Protein AF-A0AA36N8S4-F1 (afdb_monomer_li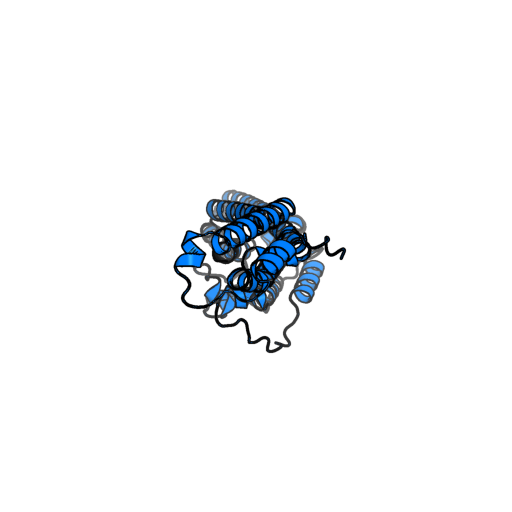te)

pLDDT: mean 87.26, std 10.94, range [42.28, 98.0]

Foldseek 3Di:
DVLLLVLLQLCQLLLDQLFAFPPQDDARDGLLCLLVCDDPNNCRSLVCLALSNVLSNLLSPDLLSVCSNDVPCNPPPPPDVDDHSVVSLVVLLVCLQQANDPRNRGPPLCRDPVNSQLSVLSSQLSVLSSQLSVLVSVCVVVVVCCVVPNLVSLLVCLVVLLVSLVSNLVSLVSNLVSSVSSVVSSVVVLVVCVVVVVPDDPSRVSSNVSCVSNPPVVSVVSSVVVNVVSVVSNVSNDPVVVVVVLVVVLVVLVVVLVCCVDPVVCVPDPDDDPPCPSVVSVVVSVCPPDPPPD

Organism: NCBI:txid2562239

Secondary structure (DSSP, 8-state):
-HHHHHHHHHHHHHHHHSS--TT--SSPPPHHHHHHT-SHHHHHHT-TTSHHHHHHHHHHTSHHHHHHH-TT-TT------PPPHHHHHHHHHHHHSS---GGG---HHHHSGGGHHHHHHHHHHHHHHHHHHHHHHHTHHHHHHHHHHHHHHHHHTHHHHHHHHHHHHHHHHHHHHHHHHHHHHHHHHHHHHHHTGGG--HHHHHHHHHGGG--HHHHHHHHHHHHHHHHHHHHHTSHHHHHHHHHHHHHHHHHHHHHHT-HHHHHH-SSPPPTTHHHHHHHHHH--------

Structure (mmCIF, N/CA/C/O backbone):
data_AF-A0AA36N8S4-F1
#
_entry.id   AF-A0AA36N8S4-F1
#
loop_
_atom_site.group_PDB
_atom_site.id
_atom_site.type_symbol
_atom_site.label_atom_id
_atom_site.label_alt_id
_atom_site.label_comp_id
_atom_site.label_asym_id
_atom_site.label_entity_id
_atom_site.label_seq_id
_atom_site.pdbx_PDB_ins_code
_atom_site.Cartn_x
_atom_site.Cartn_y
_atom_site.Cartn_z
_atom_site.occupancy
_atom_site.B_iso_or_equiv
_atom_site.auth_seq_id
_atom_site.auth_comp_id
_atom_site.auth_asym_id
_atom_site.auth_atom_id
_atom_site.pdbx_PDB_model_num
ATOM 1 N N . MET A 1 1 ? 6.588 -6.512 -6.992 1.00 75.94 1 MET A N 1
ATOM 2 C CA . MET A 1 1 ? 5.180 -6.888 -6.729 1.00 75.94 1 MET A CA 1
ATOM 3 C C . MET A 1 1 ? 5.016 -7.661 -5.423 1.00 75.94 1 MET A C 1
ATOM 5 O O . MET A 1 1 ? 4.108 -7.307 -4.685 1.00 75.94 1 MET A O 1
ATOM 9 N N . SER A 1 2 ? 5.890 -8.624 -5.087 1.00 89.75 2 SER A N 1
ATOM 10 C CA . SER A 1 2 ? 5.847 -9.340 -3.793 1.00 89.75 2 SER A CA 1
ATOM 11 C C . SER A 1 2 ? 5.857 -8.407 -2.577 1.00 89.75 2 SER A C 1
ATOM 13 O O . SER A 1 2 ? 4.945 -8.483 -1.770 1.00 89.75 2 SER A O 1
ATOM 15 N N . LEU A 1 3 ? 6.778 -7.435 -2.516 1.00 92.56 3 LEU A N 1
ATOM 16 C CA . LEU A 1 3 ? 6.845 -6.463 -1.410 1.00 92.56 3 LEU A CA 1
ATOM 17 C C . LEU A 1 3 ? 5.539 -5.682 -1.192 1.00 92.56 3 LEU A C 1
ATOM 19 O O . LEU A 1 3 ? 5.151 -5.430 -0.056 1.00 92.56 3 LEU A O 1
ATOM 23 N N . GLY A 1 4 ? 4.846 -5.322 -2.276 1.00 93.31 4 GLY A N 1
ATOM 24 C CA . GLY A 1 4 ? 3.556 -4.641 -2.193 1.00 93.31 4 GLY A CA 1
ATOM 25 C C . GLY A 1 4 ? 2.473 -5.536 -1.592 1.00 93.31 4 GLY A C 1
ATOM 26 O O . GLY A 1 4 ? 1.720 -5.085 -0.737 1.00 93.31 4 GLY A O 1
ATOM 27 N N . ARG A 1 5 ? 2.433 -6.814 -1.988 1.00 94.00 5 ARG A N 1
ATOM 28 C CA . ARG A 1 5 ? 1.532 -7.812 -1.395 1.00 94.00 5 ARG A CA 1
ATOM 29 C C . ARG A 1 5 ? 1.845 -8.029 0.084 1.00 94.00 5 ARG A C 1
ATOM 31 O O . ARG A 1 5 ? 0.924 -7.981 0.891 1.00 94.00 5 ARG A O 1
ATOM 38 N N . ASP A 1 6 ? 3.119 -8.200 0.428 1.00 95.38 6 ASP A N 1
ATOM 39 C CA . ASP A 1 6 ? 3.557 -8.386 1.811 1.00 95.38 6 ASP A CA 1
ATOM 40 C C . ASP A 1 6 ? 3.138 -7.188 2.673 1.00 95.38 6 ASP A C 1
ATOM 42 O O . ASP A 1 6 ? 2.626 -7.369 3.775 1.00 95.38 6 ASP A O 1
ATOM 46 N N . LEU A 1 7 ? 3.290 -5.958 2.162 1.00 96.00 7 LEU A N 1
ATOM 47 C CA . LEU A 1 7 ? 2.851 -4.749 2.861 1.00 96.00 7 LEU A CA 1
ATOM 48 C C . LEU A 1 7 ? 1.341 -4.760 3.127 1.00 96.00 7 LEU A C 1
ATOM 50 O O . LEU A 1 7 ? 0.921 -4.475 4.247 1.00 96.00 7 LEU A O 1
ATOM 54 N N . VAL A 1 8 ? 0.525 -5.103 2.125 1.00 95.56 8 VAL A N 1
ATOM 55 C CA . VAL A 1 8 ? -0.935 -5.208 2.286 1.00 95.56 8 VAL A CA 1
ATOM 56 C C . VAL A 1 8 ? -1.281 -6.273 3.324 1.00 95.56 8 VAL A C 1
ATOM 58 O O . VAL A 1 8 ? -2.076 -6.014 4.224 1.00 95.56 8 VAL A O 1
ATOM 61 N N . GLU A 1 9 ? -0.646 -7.440 3.249 1.00 95.06 9 GLU A N 1
ATOM 62 C CA . GLU A 1 9 ? -0.866 -8.547 4.179 1.00 95.06 9 GLU A CA 1
ATOM 63 C C . GLU A 1 9 ? -0.539 -8.161 5.627 1.00 95.06 9 GLU A C 1
ATOM 65 O O . GLU A 1 9 ? -1.325 -8.456 6.520 1.00 95.06 9 GLU A O 1
ATOM 70 N N . HIS A 1 10 ? 0.537 -7.404 5.862 1.00 95.88 10 HIS A N 1
ATOM 71 C CA . HIS A 1 10 ? 0.894 -6.916 7.201 1.00 95.88 10 HIS A CA 1
ATOM 72 C C . HIS A 1 10 ? 0.081 -5.684 7.638 1.00 95.88 10 HIS A C 1
ATOM 74 O O . HIS A 1 10 ? 0.004 -5.384 8.830 1.00 95.88 10 HIS A O 1
ATOM 80 N N . THR A 1 11 ? -0.573 -4.990 6.703 1.00 96.31 11 THR A N 1
ATOM 81 C CA . THR A 1 11 ? -1.526 -3.911 7.012 1.00 96.31 11 THR A CA 1
ATOM 82 C C . THR A 1 11 ? -2.888 -4.469 7.441 1.00 96.31 11 THR A C 1
ATOM 84 O O . THR A 1 11 ? -3.594 -3.837 8.227 1.00 96.31 11 THR A O 1
ATOM 87 N N . MET A 1 12 ? -3.266 -5.674 6.993 1.00 94.75 12 MET A N 1
ATOM 88 C CA . MET A 1 12 ? -4.549 -6.285 7.365 1.00 94.75 12 MET A CA 1
ATOM 89 C C . MET A 1 12 ? -4.726 -6.471 8.882 1.00 94.75 12 MET A C 1
ATOM 91 O O . MET A 1 12 ? -5.772 -6.060 9.383 1.00 94.75 12 MET A O 1
ATOM 95 N N . PRO A 1 13 ? -3.748 -6.991 9.652 1.00 93.88 13 PRO A N 1
ATOM 96 C CA . PRO A 1 13 ? -3.829 -7.019 11.111 1.00 93.88 13 PRO A CA 1
ATOM 97 C C . PRO A 1 13 ? -4.054 -5.644 11.739 1.00 93.88 13 PRO A C 1
ATOM 99 O O . PRO A 1 13 ? -4.805 -5.544 12.703 1.00 93.88 13 PRO A O 1
ATOM 102 N N . VAL A 1 14 ? -3.473 -4.573 11.186 1.00 94.19 14 VAL A N 1
ATOM 103 C CA . VAL A 1 14 ? -3.736 -3.209 11.671 1.00 94.19 14 VAL A CA 1
ATOM 104 C C . VAL A 1 14 ? -5.226 -2.898 11.518 1.00 94.19 14 VAL A C 1
ATOM 106 O O . VAL A 1 14 ? -5.881 -2.588 12.504 1.00 94.19 14 VAL A O 1
ATOM 109 N N . LEU A 1 15 ? -5.802 -3.085 10.326 1.00 93.12 15 LEU A N 1
ATOM 110 C CA . LEU A 1 15 ? -7.231 -2.843 10.068 1.00 93.12 15 LEU A CA 1
ATOM 111 C C . LEU A 1 15 ? -8.177 -3.771 10.852 1.00 93.12 15 LEU A C 1
ATOM 113 O O . LEU A 1 15 ? -9.309 -3.399 11.190 1.00 93.12 15 LEU A O 1
ATOM 117 N N . LEU A 1 16 ? -7.749 -5.002 11.114 1.00 90.81 16 LEU A N 1
ATOM 118 C CA . LEU A 1 16 ? -8.567 -6.006 11.783 1.00 90.81 16 LEU A CA 1
ATOM 119 C C . LEU A 1 16 ? -8.514 -5.890 13.308 1.00 90.81 16 LEU A C 1
ATOM 121 O O . LEU A 1 16 ? -9.525 -6.132 13.968 1.00 90.81 16 LEU A O 1
ATOM 125 N N . CYS A 1 17 ? -7.379 -5.473 13.862 1.00 89.19 17 CYS A N 1
ATOM 126 C CA . CYS A 1 17 ? -7.147 -5.486 15.300 1.00 89.19 17 CYS A CA 1
ATOM 127 C C . CYS A 1 17 ? -7.125 -4.092 15.935 1.00 89.19 17 CYS A C 1
ATOM 129 O O . CYS A 1 17 ? -7.277 -4.009 17.146 1.00 89.19 17 CYS A O 1
ATOM 131 N N . SER A 1 18 ? -6.959 -2.990 15.195 1.00 83.62 18 SER A N 1
ATOM 132 C CA . SER A 1 18 ? -6.879 -1.656 15.814 1.00 83.62 18 SER A CA 1
ATOM 133 C C . SER A 1 18 ? -8.228 -1.120 16.300 1.00 83.62 18 SER A C 1
ATOM 135 O O . SER A 1 18 ? -8.280 -0.426 17.310 1.00 83.62 18 SER A O 1
ATOM 137 N N . LEU A 1 19 ? -9.306 -1.434 15.574 1.00 82.62 19 LEU A N 1
ATOM 138 C CA . LEU A 1 19 ? -10.685 -1.061 15.889 1.00 82.62 19 LEU A CA 1
ATOM 139 C C . LEU A 1 19 ? -11.533 -2.335 15.989 1.00 82.62 19 LEU A C 1
ATOM 141 O O . LEU A 1 19 ? -12.124 -2.741 14.994 1.00 82.62 19 LEU A O 1
ATOM 145 N N . PRO A 1 20 ? -11.541 -3.017 17.141 1.00 76.75 20 PRO A N 1
ATOM 146 C CA . PRO A 1 20 ? -12.233 -4.289 17.333 1.00 76.75 20 PRO A CA 1
ATOM 147 C C . PRO A 1 20 ? -13.736 -4.199 17.061 1.00 76.75 20 PRO A C 1
ATOM 149 O O . PRO A 1 20 ? -14.377 -3.187 17.345 1.00 76.75 20 PRO A O 1
ATOM 152 N N . ALA A 1 21 ? -14.278 -5.313 16.565 1.00 74.75 21 ALA A N 1
ATOM 153 C CA . ALA A 1 21 ? -15.706 -5.590 16.485 1.00 74.75 21 ALA A CA 1
ATOM 154 C C . ALA A 1 21 ? -16.019 -6.744 17.445 1.00 74.75 21 ALA A C 1
ATOM 156 O O . ALA A 1 21 ? -15.195 -7.660 17.573 1.00 74.75 21 ALA A O 1
ATOM 157 N N . PRO A 1 22 ? -17.177 -6.724 18.121 1.00 74.38 22 PRO A N 1
ATOM 158 C CA . PRO A 1 22 ? -17.602 -7.847 18.946 1.00 74.38 22 PRO A CA 1
ATOM 159 C C . PRO A 1 22 ? -17.704 -9.129 18.100 1.00 74.38 22 PRO A C 1
ATOM 161 O O . PRO A 1 22 ? -18.166 -9.095 16.965 1.00 74.38 22 PRO A O 1
ATOM 164 N N . GLY A 1 23 ? -17.263 -10.263 18.654 1.00 74.31 23 GLY A N 1
ATOM 165 C CA . GLY A 1 23 ? -17.402 -11.584 18.023 1.00 74.31 23 GLY A CA 1
ATOM 166 C C . GLY A 1 23 ? -16.263 -12.019 17.095 1.00 74.31 23 GLY A C 1
ATOM 167 O O . GLY A 1 23 ? -16.281 -13.149 16.610 1.00 74.31 23 GLY A O 1
ATOM 168 N N . PHE A 1 24 ? -15.244 -11.185 16.866 1.00 76.31 24 PHE A N 1
ATOM 169 C CA . PHE A 1 24 ? -14.029 -11.648 16.197 1.00 76.31 24 PHE A CA 1
ATOM 170 C C . PHE A 1 24 ? -13.194 -12.482 17.182 1.00 76.31 24 PHE A C 1
ATOM 172 O O . PHE A 1 24 ? -12.473 -11.938 18.017 1.00 76.31 24 PHE A O 1
ATOM 179 N N . GLU A 1 25 ? -13.300 -13.808 17.104 1.00 77.69 25 GLU A N 1
ATOM 180 C CA . GLU A 1 25 ? -12.494 -14.761 17.873 1.00 77.69 25 GLU A CA 1
ATOM 181 C C . GLU A 1 25 ? -11.674 -15.633 16.918 1.00 77.69 25 GLU A C 1
ATOM 183 O O . GLU A 1 25 ? -12.225 -16.294 16.041 1.00 77.69 25 GLU A O 1
ATOM 188 N N . GLY A 1 26 ? -10.348 -15.637 17.074 1.00 80.25 26 GLY A N 1
ATOM 189 C CA . GLY A 1 26 ? -9.464 -16.478 16.267 1.00 80.25 26 GLY A CA 1
ATOM 190 C C . GLY A 1 26 ? -8.159 -15.805 15.862 1.00 80.25 26 GLY A C 1
ATOM 191 O O . GLY A 1 26 ? -7.801 -14.729 16.349 1.00 80.25 26 GLY A O 1
ATOM 192 N N . GLU A 1 27 ? -7.432 -16.494 14.987 1.00 85.00 27 GLU A N 1
ATOM 193 C CA . GLU A 1 27 ? -6.267 -15.950 14.296 1.00 85.00 27 GLU A CA 1
ATOM 194 C C . GLU A 1 27 ? -6.703 -14.934 13.238 1.00 85.00 27 GLU A C 1
ATOM 196 O O . GLU A 1 27 ? -7.799 -15.023 12.680 1.00 85.00 27 GLU A O 1
ATOM 201 N N . VAL A 1 28 ? -5.839 -13.955 12.966 1.00 86.06 28 VAL A N 1
ATOM 202 C CA . VAL A 1 28 ? -6.090 -12.976 11.909 1.00 86.06 28 VAL A CA 1
ATOM 203 C C . VAL A 1 28 ? -6.048 -13.705 10.564 1.00 86.06 28 VAL A C 1
ATOM 205 O O . VAL A 1 28 ? -5.000 -14.258 10.223 1.00 86.06 28 VAL A O 1
ATOM 208 N N . PRO A 1 29 ? -7.151 -13.739 9.795 1.00 87.56 29 PRO A N 1
ATOM 209 C CA . PRO A 1 29 ? -7.144 -14.397 8.501 1.00 87.56 29 PRO A CA 1
ATOM 210 C C . PRO A 1 29 ? -6.169 -13.683 7.561 1.00 87.56 29 PRO A C 1
ATOM 212 O O . PRO A 1 29 ? -6.137 -12.453 7.490 1.00 87.56 29 PRO A O 1
ATOM 215 N N . GLY A 1 30 ? -5.381 -14.464 6.822 1.00 88.12 30 GLY A N 1
ATOM 216 C CA . GLY A 1 30 ? -4.493 -13.927 5.794 1.00 88.12 30 GLY A CA 1
ATOM 217 C C . GLY A 1 30 ? -5.272 -13.253 4.660 1.00 88.12 30 GLY A C 1
ATOM 218 O O . GLY A 1 30 ? -6.455 -13.534 4.439 1.00 88.12 30 GLY A O 1
ATOM 219 N N . LEU A 1 31 ? -4.593 -12.395 3.891 1.00 87.94 31 LEU A N 1
ATOM 220 C CA . LEU A 1 31 ? -5.208 -11.626 2.798 1.00 87.94 31 LEU A CA 1
ATOM 221 C C . LEU A 1 31 ? -5.938 -12.523 1.783 1.00 87.94 31 LEU A C 1
ATOM 223 O O . LEU A 1 31 ? -7.018 -12.172 1.317 1.00 87.94 31 LEU A O 1
ATOM 227 N N . GLY A 1 32 ? -5.379 -13.696 1.467 1.00 86.06 32 GLY A N 1
ATOM 228 C CA . GLY A 1 32 ? -6.007 -14.656 0.554 1.00 86.06 32 GLY A CA 1
ATOM 229 C C . GLY A 1 32 ? -7.366 -15.158 1.051 1.00 86.06 32 GLY A C 1
ATOM 230 O O . GLY A 1 32 ? -8.335 -15.126 0.297 1.00 86.06 32 GLY A O 1
ATOM 231 N N . ALA A 1 33 ? -7.461 -15.543 2.328 1.00 88.12 33 ALA A N 1
ATOM 232 C CA . ALA A 1 33 ? -8.711 -16.001 2.940 1.00 88.12 33 ALA A CA 1
ATOM 233 C C . ALA A 1 33 ? -9.753 -14.873 3.017 1.00 88.12 33 ALA A C 1
ATOM 235 O O . ALA A 1 33 ? -10.925 -15.083 2.711 1.00 88.12 33 ALA A O 1
ATOM 236 N N . LEU A 1 34 ? -9.311 -13.657 3.355 1.00 88.31 34 LEU A N 1
ATOM 237 C CA . LEU A 1 34 ? -10.153 -12.459 3.380 1.00 88.31 34 LEU A CA 1
ATOM 238 C C . LEU A 1 34 ? -10.752 -12.135 2.008 1.00 88.31 34 LEU A C 1
ATOM 240 O O . LEU A 1 34 ? -11.941 -11.843 1.910 1.00 88.31 34 LEU A O 1
ATOM 244 N N . VAL A 1 35 ? -9.942 -12.201 0.949 1.00 86.44 35 VAL A N 1
ATOM 245 C CA . VAL A 1 35 ? -10.395 -11.946 -0.426 1.00 86.44 35 VAL A CA 1
ATOM 246 C C . VAL A 1 35 ? -11.309 -13.063 -0.935 1.00 86.44 35 VAL A C 1
ATOM 248 O O . VAL A 1 35 ? -12.275 -12.775 -1.641 1.00 86.44 35 VAL A O 1
ATOM 251 N N . ALA A 1 36 ? -11.031 -14.319 -0.571 1.00 85.75 36 ALA A N 1
ATOM 252 C CA . ALA A 1 36 ? -11.885 -15.458 -0.903 1.00 85.75 36 ALA A CA 1
ATOM 253 C C . ALA A 1 36 ? -13.221 -15.442 -0.134 1.00 85.75 36 ALA A C 1
ATOM 255 O O . ALA A 1 36 ? -14.192 -16.047 -0.581 1.00 85.75 36 ALA A O 1
ATOM 256 N N . GLY A 1 37 ? -13.292 -14.725 0.994 1.00 82.75 37 GLY A N 1
ATOM 257 C CA . GLY A 1 37 ? -14.468 -14.729 1.864 1.00 82.75 37 GLY A CA 1
ATOM 258 C C . GLY A 1 37 ? -14.648 -16.057 2.606 1.00 82.75 37 GLY A C 1
ATOM 259 O O . GLY A 1 37 ? -15.764 -16.393 2.997 1.00 82.75 37 GLY A O 1
ATOM 260 N N . GLU A 1 38 ? -13.578 -16.836 2.765 1.00 81.00 38 GLU A N 1
ATOM 261 C CA . GLU A 1 38 ? -13.641 -18.203 3.279 1.00 81.00 38 GLU A CA 1
ATOM 262 C C . GLU A 1 38 ? -13.331 -18.261 4.779 1.00 81.00 38 GLU A C 1
ATOM 264 O O . GLU A 1 38 ? -12.306 -17.766 5.247 1.00 81.00 38 GLU A O 1
ATOM 269 N N . GLY A 1 39 ? -14.200 -18.932 5.537 1.00 77.25 39 GLY A N 1
ATOM 270 C CA . GLY A 1 39 ? -13.990 -19.229 6.954 1.00 77.25 39 GLY A CA 1
ATOM 271 C C . GLY A 1 39 ? -14.791 -18.354 7.919 1.00 77.25 39 GLY A C 1
ATOM 272 O O . GLY A 1 39 ? -15.214 -17.239 7.617 1.00 77.25 39 GLY A O 1
ATOM 273 N N . THR A 1 40 ? -15.000 -18.880 9.126 1.00 74.31 40 THR A N 1
ATOM 274 C CA . THR A 1 40 ? -15.809 -18.240 10.177 1.00 74.31 40 THR A CA 1
ATOM 275 C C . THR A 1 40 ? -15.182 -16.944 10.694 1.00 74.31 40 THR A C 1
ATOM 277 O O . THR A 1 40 ? -15.892 -15.961 10.882 1.00 74.31 40 THR A O 1
ATOM 280 N N . ALA A 1 41 ? -13.854 -16.904 10.848 1.00 76.25 41 ALA A N 1
ATOM 281 C CA . ALA A 1 41 ? -13.128 -15.693 11.239 1.00 76.25 41 ALA A CA 1
ATOM 282 C C . ALA A 1 41 ? -13.263 -14.574 10.192 1.00 76.25 41 ALA A C 1
ATOM 284 O O . ALA A 1 41 ? -13.404 -13.405 10.546 1.00 76.25 41 ALA A O 1
ATOM 285 N N . VAL A 1 42 ? -13.276 -14.928 8.901 1.00 82.50 42 VAL A N 1
ATOM 286 C CA . VAL A 1 42 ? -13.487 -13.975 7.802 1.00 82.50 42 VAL A CA 1
ATOM 287 C C . VAL A 1 42 ? -14.922 -13.457 7.807 1.00 82.50 42 VAL A C 1
ATOM 289 O O . VAL A 1 42 ? -15.120 -12.251 7.709 1.00 82.50 42 VAL A O 1
ATOM 292 N N . ALA A 1 43 ? -15.916 -14.329 7.995 1.00 81.00 43 ALA A N 1
ATOM 293 C CA . ALA A 1 43 ? -17.317 -13.919 8.095 1.00 81.00 43 ALA A CA 1
ATOM 294 C C . ALA A 1 43 ? -17.560 -12.942 9.260 1.00 81.00 43 ALA A C 1
ATOM 296 O O . ALA A 1 43 ? -18.262 -11.952 9.082 1.00 81.00 43 ALA A O 1
ATOM 297 N N . ALA A 1 44 ? -16.938 -13.179 10.420 1.00 78.38 44 ALA A N 1
ATOM 298 C CA . ALA A 1 44 ? -17.018 -12.273 11.567 1.00 78.38 44 ALA A CA 1
ATOM 299 C C . ALA A 1 44 ? -16.295 -10.936 11.311 1.00 78.38 44 ALA A C 1
ATOM 301 O O . ALA A 1 44 ? -16.818 -9.871 11.627 1.00 78.38 44 ALA A O 1
ATOM 302 N N . ALA A 1 45 ? -15.102 -10.971 10.706 1.00 80.69 45 ALA A N 1
ATOM 303 C CA . ALA A 1 45 ? -14.350 -9.763 10.355 1.00 80.69 45 ALA A CA 1
ATOM 304 C C . ALA A 1 45 ? -15.052 -8.904 9.288 1.00 80.69 45 ALA A C 1
ATOM 306 O O . ALA A 1 45 ? -14.906 -7.681 9.276 1.00 80.69 45 ALA A O 1
ATOM 307 N N . LEU A 1 46 ? -15.792 -9.549 8.387 1.00 85.81 46 LEU A N 1
ATOM 308 C CA . LEU A 1 46 ? -16.485 -8.936 7.258 1.00 85.81 46 LEU A CA 1
ATOM 309 C C . LEU A 1 46 ? -18.001 -8.898 7.465 1.00 85.81 46 LEU A C 1
ATOM 311 O O . LEU A 1 46 ? -18.745 -8.985 6.488 1.00 85.81 46 LEU A O 1
ATOM 315 N N . ASP A 1 47 ? -18.462 -8.764 8.713 1.00 90.12 47 ASP A N 1
ATOM 316 C CA . ASP A 1 47 ? -19.889 -8.663 9.008 1.00 90.12 47 ASP A CA 1
ATOM 317 C C . ASP A 1 47 ? -20.499 -7.437 8.311 1.00 90.12 47 ASP A C 1
ATOM 319 O O . ASP A 1 47 ? -20.367 -6.292 8.758 1.00 90.12 47 ASP A O 1
ATOM 323 N N . GLN A 1 48 ? -21.185 -7.693 7.196 1.00 90.31 48 GLN A N 1
ATOM 324 C CA . GLN A 1 48 ? -21.797 -6.676 6.344 1.00 90.31 48 GLN A CA 1
ATOM 325 C C . GLN A 1 48 ? -22.965 -5.953 7.024 1.00 90.31 48 GLN A C 1
ATOM 327 O O . GLN A 1 48 ? -23.406 -4.922 6.516 1.00 90.31 48 GLN A O 1
ATOM 332 N N . GLN A 1 49 ? -23.462 -6.459 8.159 1.00 93.38 49 GLN A N 1
ATOM 333 C CA . GLN A 1 49 ? -24.447 -5.747 8.975 1.00 93.38 49 GLN A CA 1
ATOM 334 C C . GLN A 1 49 ? -23.824 -4.548 9.699 1.00 93.38 49 GLN A C 1
ATOM 336 O O . GLN A 1 49 ? -24.537 -3.618 10.080 1.00 93.38 49 GLN A O 1
ATOM 341 N N . THR A 1 50 ? -22.497 -4.541 9.852 1.00 94.56 50 THR A N 1
ATOM 342 C CA . THR A 1 50 ? -21.757 -3.432 10.448 1.00 94.56 50 THR A CA 1
ATOM 343 C C . THR A 1 50 ? -21.174 -2.502 9.389 1.00 94.56 50 THR A C 1
ATOM 345 O O . THR A 1 50 ? -20.753 -2.932 8.313 1.00 94.56 50 THR A O 1
ATOM 348 N N . GLN A 1 51 ? -21.078 -1.208 9.700 1.00 95.25 51 GLN A N 1
ATOM 349 C CA . GLN A 1 51 ? -20.429 -0.234 8.814 1.00 95.25 51 GLN A CA 1
ATOM 350 C C . GLN A 1 51 ? -18.957 -0.581 8.568 1.00 95.25 51 GLN A C 1
ATOM 352 O O . GLN A 1 51 ? -18.488 -0.499 7.434 1.00 95.25 51 GLN A O 1
ATOM 357 N N . ARG A 1 52 ? -18.239 -1.015 9.612 1.00 94.69 52 ARG A N 1
ATOM 358 C CA . ARG A 1 52 ? -16.848 -1.465 9.512 1.00 94.69 52 ARG A CA 1
ATOM 359 C C . ARG A 1 52 ? -16.698 -2.679 8.589 1.00 94.69 52 ARG A C 1
ATOM 361 O O . ARG A 1 52 ? -15.865 -2.651 7.686 1.00 94.69 52 ARG A O 1
ATOM 368 N N . GLY A 1 53 ? -17.486 -3.733 8.801 1.00 93.50 53 GLY A N 1
ATOM 369 C CA . GLY A 1 53 ? -17.413 -4.952 7.992 1.00 93.50 53 GLY A CA 1
ATOM 370 C C . GLY A 1 53 ? -17.847 -4.714 6.545 1.00 93.50 53 GLY A C 1
ATOM 371 O O . GLY A 1 53 ? -17.185 -5.187 5.623 1.00 93.50 53 GLY A O 1
ATOM 372 N N . SER A 1 54 ? -18.876 -3.887 6.326 1.00 94.62 54 SER A N 1
ATOM 373 C CA . SER A 1 54 ? -19.281 -3.418 4.993 1.00 94.62 54 SER A CA 1
ATOM 374 C C . SER A 1 54 ? -18.157 -2.650 4.284 1.00 94.62 54 SER A C 1
ATOM 376 O O . SER A 1 54 ? -17.855 -2.932 3.123 1.00 94.62 54 SER A O 1
ATOM 378 N N . LEU A 1 55 ? -17.468 -1.745 4.991 1.00 96.00 55 LEU A N 1
ATOM 379 C CA . LEU A 1 55 ? -16.326 -0.997 4.459 1.00 96.00 55 LEU A CA 1
ATOM 380 C C . LEU A 1 55 ? -15.162 -1.917 4.064 1.00 96.00 55 LEU A C 1
ATOM 382 O O . LEU A 1 55 ? -14.649 -1.809 2.950 1.00 96.00 55 LEU A O 1
ATOM 386 N N . LEU A 1 56 ? -14.768 -2.838 4.949 1.00 94.44 56 LEU A N 1
ATOM 387 C CA . LEU A 1 56 ? -13.705 -3.809 4.673 1.00 94.44 56 LEU A CA 1
ATOM 388 C C . LEU A 1 56 ? -14.079 -4.748 3.522 1.00 94.44 56 LEU A C 1
ATOM 390 O O . LEU A 1 56 ? -13.248 -5.026 2.660 1.00 94.44 56 LEU A O 1
ATOM 394 N N . SER A 1 57 ? -15.333 -5.200 3.465 1.00 93.38 57 SER A N 1
ATOM 395 C CA . SER A 1 57 ? -15.818 -6.027 2.361 1.00 93.38 57 SER A CA 1
ATOM 396 C C . SER A 1 57 ? -15.755 -5.264 1.036 1.00 93.38 57 SER A C 1
ATOM 398 O O . SER A 1 57 ? -15.232 -5.788 0.055 1.00 93.38 57 SER A O 1
ATOM 400 N N . ALA A 1 58 ? -16.200 -4.004 1.004 1.00 94.06 58 ALA A N 1
ATOM 401 C CA . ALA A 1 58 ? -16.139 -3.166 -0.192 1.00 94.06 58 ALA A CA 1
ATOM 402 C C . ALA A 1 58 ? -14.695 -2.908 -0.662 1.00 94.06 58 ALA A C 1
ATOM 404 O O . ALA A 1 58 ? -14.443 -2.902 -1.870 1.00 94.06 58 ALA A O 1
ATOM 405 N N . LEU A 1 59 ? -13.753 -2.742 0.274 1.00 94.56 59 LEU A N 1
ATOM 406 C CA . LEU A 1 59 ? -12.320 -2.598 -0.002 1.00 94.56 59 LEU A CA 1
ATOM 407 C C . LEU A 1 59 ? -11.734 -3.872 -0.634 1.00 94.56 59 LEU A C 1
ATOM 409 O O . LEU A 1 59 ? -11.138 -3.826 -1.707 1.00 94.56 59 LEU A O 1
ATOM 413 N N . LEU A 1 60 ? -11.959 -5.036 -0.020 1.00 93.00 60 LEU A N 1
ATOM 414 C CA . LEU A 1 60 ? -11.433 -6.322 -0.503 1.00 93.00 60 LEU A CA 1
ATOM 415 C C . LEU A 1 60 ? -12.066 -6.776 -1.829 1.00 93.00 60 LEU A C 1
ATOM 417 O O . LEU A 1 60 ? -11.475 -7.559 -2.575 1.00 93.00 60 LEU A O 1
ATOM 421 N N . GLN A 1 61 ? -13.269 -6.289 -2.140 1.00 91.56 61 GLN A N 1
ATOM 422 C CA . GLN A 1 61 ? -13.941 -6.543 -3.413 1.00 91.56 61 GLN A CA 1
ATOM 423 C C . GLN A 1 61 ? -13.372 -5.726 -4.580 1.00 91.56 61 GLN A C 1
ATOM 425 O O . GLN A 1 61 ? -13.688 -6.046 -5.729 1.00 91.56 61 GLN A O 1
ATOM 430 N N . GLN A 1 62 ? -12.536 -4.712 -4.328 1.00 90.00 62 GLN A N 1
ATOM 431 C CA . GLN A 1 62 ? -11.923 -3.938 -5.404 1.00 90.00 62 GLN A CA 1
ATOM 432 C C . GLN A 1 62 ? -11.024 -4.826 -6.276 1.00 90.00 62 GLN A C 1
ATOM 434 O O . GLN A 1 62 ? -10.252 -5.657 -5.786 1.00 90.00 62 GLN A O 1
ATOM 439 N N . GLY A 1 63 ? -11.098 -4.629 -7.597 1.00 89.25 63 GLY A N 1
ATOM 440 C CA . GLY A 1 63 ? -10.386 -5.464 -8.572 1.00 89.25 63 GLY A CA 1
ATOM 441 C C . GLY A 1 63 ? -8.874 -5.513 -8.335 1.00 89.25 63 GLY A C 1
ATOM 442 O O . GLY A 1 63 ? -8.255 -6.566 -8.473 1.00 89.25 63 GLY A O 1
ATOM 443 N N . HIS A 1 64 ? -8.282 -4.408 -7.877 1.00 91.00 64 HIS A N 1
ATOM 444 C CA . HIS A 1 64 ? -6.850 -4.319 -7.602 1.00 91.00 64 HIS A CA 1
ATOM 445 C C . HIS A 1 64 ? -6.399 -5.123 -6.360 1.00 91.00 64 HIS A C 1
ATOM 447 O O . HIS A 1 64 ? -5.269 -5.612 -6.345 1.00 91.00 64 HIS A O 1
ATOM 453 N N . PHE A 1 65 ? -7.262 -5.349 -5.357 1.00 89.38 65 PHE A N 1
ATOM 454 C CA . PHE A 1 65 ? -6.956 -6.262 -4.240 1.00 89.38 65 PHE A CA 1
ATOM 455 C C . PHE A 1 65 ? -7.005 -7.718 -4.694 1.00 89.38 65 PHE A C 1
ATOM 457 O O . PHE A 1 65 ? -6.085 -8.491 -4.425 1.00 89.38 65 PHE A O 1
ATOM 464 N N . ARG A 1 66 ? -8.044 -8.078 -5.454 1.00 88.44 66 ARG A N 1
ATOM 465 C CA . ARG A 1 66 ? -8.207 -9.429 -6.012 1.00 88.44 66 ARG A CA 1
ATOM 466 C C . ARG A 1 66 ? -7.058 -9.802 -6.938 1.00 88.44 66 ARG A C 1
ATOM 468 O O . ARG A 1 66 ? -6.499 -10.890 -6.825 1.00 88.44 66 ARG A O 1
ATOM 475 N N . ALA A 1 67 ? -6.660 -8.869 -7.796 1.00 85.56 67 ALA A N 1
ATOM 476 C CA . ALA A 1 67 ? -5.518 -9.033 -8.677 1.00 85.56 67 ALA A CA 1
ATOM 477 C C . ALA A 1 67 ? -4.206 -9.202 -7.891 1.00 85.56 67 ALA A C 1
ATOM 479 O O . ALA A 1 67 ? -3.288 -9.866 -8.371 1.00 85.56 67 ALA A O 1
ATOM 480 N N . GLY A 1 68 ? -4.074 -8.579 -6.713 1.00 81.75 68 GLY A N 1
ATOM 481 C CA . GLY A 1 68 ? -2.931 -8.744 -5.806 1.00 81.75 68 GLY A CA 1
ATOM 482 C C . GLY A 1 68 ? -2.896 -10.096 -5.089 1.00 81.75 68 GLY A C 1
ATOM 483 O O . GLY A 1 68 ? -1.812 -10.606 -4.813 1.00 81.75 68 GLY A O 1
ATOM 484 N N . ALA A 1 69 ? -4.065 -10.682 -4.824 1.00 83.38 69 ALA A N 1
ATOM 485 C CA . ALA A 1 69 ? -4.198 -11.964 -4.140 1.00 83.38 69 ALA A CA 1
ATOM 486 C C . ALA A 1 69 ? -3.978 -13.177 -5.065 1.00 83.38 69 ALA A C 1
ATOM 488 O O . ALA A 1 69 ? -3.427 -14.181 -4.615 1.00 83.38 69 ALA A O 1
ATOM 489 N N . SER A 1 70 ? -4.366 -13.086 -6.344 1.00 79.00 70 SER A N 1
ATOM 490 C CA . SER A 1 70 ? -4.187 -14.155 -7.336 1.00 79.00 70 SER A CA 1
ATOM 491 C C . SER A 1 70 ? -3.580 -13.622 -8.635 1.00 79.00 70 SER A C 1
ATOM 493 O O . SER A 1 70 ? -4.122 -12.702 -9.252 1.00 79.00 70 SER A O 1
ATOM 495 N N . GLU A 1 71 ? -2.467 -14.219 -9.074 1.00 68.94 71 GLU A N 1
ATOM 496 C CA . GLU A 1 71 ? -1.804 -13.866 -10.340 1.00 68.94 71 GLU A CA 1
ATOM 497 C C . GLU A 1 71 ? -2.656 -14.218 -11.575 1.00 68.94 71 GLU A C 1
ATOM 499 O O . GLU A 1 71 ? -2.488 -13.602 -12.627 1.00 68.94 71 GLU A O 1
ATOM 504 N N . GLU A 1 72 ? -3.620 -15.136 -11.441 1.00 66.00 72 GLU A N 1
ATOM 505 C CA . GLU A 1 72 ? -4.408 -15.690 -12.553 1.00 66.00 72 GLU A CA 1
ATOM 506 C C . GLU A 1 72 ? -5.733 -14.951 -12.827 1.00 66.00 72 GLU A C 1
ATOM 508 O O . GLU A 1 72 ? -6.369 -15.173 -13.856 1.00 66.00 72 GLU A O 1
ATOM 513 N N . CYS A 1 73 ? -6.170 -14.039 -11.950 1.00 56.78 73 CYS A N 1
ATOM 514 C CA . CYS A 1 73 ? -7.509 -13.429 -12.036 1.00 56.78 73 CYS A CA 1
ATOM 515 C C . CYS A 1 73 ? -7.582 -12.094 -12.805 1.00 56.78 73 CYS A C 1
ATOM 517 O O . CYS A 1 73 ? -8.635 -11.458 -12.805 1.00 56.78 73 CYS A O 1
ATOM 519 N N . ALA A 1 74 ? -6.499 -11.646 -13.448 1.00 56.69 74 ALA A N 1
ATOM 520 C CA . ALA A 1 74 ? -6.400 -10.283 -13.984 1.00 56.69 74 ALA A CA 1
ATOM 521 C C . ALA A 1 74 ? -7.368 -9.953 -15.144 1.00 56.69 74 ALA A C 1
ATOM 523 O O . ALA A 1 74 ? -7.651 -8.778 -15.350 1.00 56.69 74 ALA A O 1
ATOM 524 N N . ASP A 1 75 ? -7.902 -10.950 -15.858 1.00 56.59 75 ASP A N 1
ATOM 525 C CA . ASP A 1 75 ? -8.683 -10.718 -17.088 1.00 56.59 75 ASP A CA 1
ATOM 526 C C . ASP A 1 75 ? -10.205 -10.893 -16.918 1.00 56.59 75 ASP A C 1
ATOM 528 O O . ASP A 1 75 ? -10.964 -10.770 -17.879 1.00 56.59 75 ASP A O 1
ATOM 532 N N . ARG A 1 76 ? -10.692 -11.157 -15.698 1.00 57.31 76 ARG A N 1
ATOM 533 C CA . ARG A 1 76 ? -12.134 -11.260 -15.413 1.00 57.31 76 ARG A CA 1
ATOM 534 C C . ARG A 1 76 ? -12.674 -9.966 -14.814 1.00 57.31 76 ARG A C 1
ATOM 536 O O . ARG A 1 76 ? -13.212 -9.969 -13.711 1.00 57.31 76 ARG A O 1
ATOM 543 N N . ASP A 1 77 ? -12.591 -8.878 -15.572 1.00 53.09 77 ASP A N 1
ATOM 544 C CA . ASP A 1 77 ? -13.302 -7.625 -15.276 1.00 53.09 77 ASP A CA 1
ATOM 545 C C . ASP A 1 77 ? -14.795 -7.771 -15.651 1.00 53.09 77 ASP A C 1
ATOM 547 O O . ASP A 1 77 ? -15.375 -7.047 -16.458 1.00 53.09 77 ASP A O 1
ATOM 551 N N . GLY A 1 78 ? -15.429 -8.814 -15.108 1.00 51.62 78 GLY A N 1
ATOM 552 C CA . GLY A 1 78 ? -16.873 -8.980 -15.147 1.00 51.62 78 GLY A CA 1
ATOM 553 C C . GLY A 1 78 ? -17.459 -8.025 -14.123 1.00 51.62 78 GLY A C 1
ATOM 554 O O . GLY A 1 78 ? -17.371 -8.305 -12.930 1.00 51.62 78 GLY A O 1
ATOM 555 N N . GLY A 1 79 ? -17.993 -6.897 -14.600 1.00 50.28 79 GLY A N 1
ATOM 556 C CA . GLY A 1 79 ? -18.554 -5.810 -13.799 1.00 50.28 79 GLY A CA 1
ATOM 557 C C . GLY A 1 79 ? -19.463 -6.318 -12.687 1.00 50.28 79 GLY A C 1
ATOM 558 O O . GLY A 1 79 ? -20.649 -6.568 -12.892 1.00 50.28 79 GLY A O 1
ATOM 559 N N . ASN A 1 80 ? -18.895 -6.483 -11.496 1.00 55.47 80 ASN A N 1
ATOM 560 C CA . ASN A 1 80 ? -19.668 -6.833 -10.326 1.00 55.47 80 ASN A CA 1
ATOM 561 C C . ASN A 1 80 ? -20.421 -5.565 -9.919 1.00 55.47 80 ASN A C 1
ATOM 563 O O . ASN A 1 80 ? -19.794 -4.570 -9.561 1.00 55.47 80 ASN A O 1
ATOM 567 N N . ALA A 1 81 ? -21.752 -5.590 -9.991 1.00 59.78 81 ALA A N 1
ATOM 568 C CA . ALA A 1 81 ? -22.648 -4.472 -9.673 1.00 59.78 81 ALA A CA 1
ATOM 569 C C . ALA A 1 81 ? -22.686 -4.115 -8.166 1.00 59.78 81 ALA A C 1
ATOM 571 O O . ALA A 1 81 ? -23.700 -3.648 -7.650 1.00 59.78 81 ALA A O 1
ATOM 572 N N . GLY A 1 82 ? -21.597 -4.379 -7.439 1.00 72.81 82 GLY A N 1
ATOM 573 C CA . GLY A 1 82 ? -21.441 -4.036 -6.033 1.00 72.81 82 GLY A CA 1
ATOM 574 C C . GLY A 1 82 ? -21.314 -2.527 -5.825 1.00 72.81 82 GLY A C 1
ATOM 575 O O . GLY A 1 82 ? -20.962 -1.772 -6.734 1.00 72.81 82 GLY A O 1
ATOM 576 N N . ARG A 1 83 ? -21.595 -2.079 -4.598 1.00 84.44 83 ARG A N 1
ATOM 577 C CA . ARG A 1 83 ? -21.383 -0.683 -4.196 1.00 84.44 83 ARG A CA 1
ATOM 578 C C . ARG A 1 83 ? -19.897 -0.335 -4.329 1.00 84.44 83 ARG A C 1
ATOM 580 O O . ARG A 1 83 ? -19.044 -1.110 -3.901 1.00 84.44 83 ARG A O 1
ATOM 587 N N . SER A 1 84 ? -19.581 0.832 -4.890 1.00 92.12 84 SER A N 1
ATOM 588 C CA . SER A 1 84 ? -18.190 1.286 -4.973 1.00 92.12 84 SER A CA 1
ATOM 589 C C . SER A 1 84 ? -17.618 1.534 -3.573 1.00 92.12 84 SER A C 1
ATOM 591 O O . SER A 1 84 ? -18.304 2.083 -2.706 1.00 92.12 84 SER A O 1
ATOM 593 N N . PHE A 1 85 ? -16.347 1.177 -3.357 1.00 94.62 85 PHE A N 1
ATOM 594 C CA . PHE A 1 85 ? -15.661 1.427 -2.086 1.00 94.62 85 PHE A CA 1
ATOM 595 C C . PHE A 1 85 ? -15.717 2.907 -1.688 1.00 94.62 85 PHE A C 1
ATOM 597 O O . PHE A 1 85 ? -16.022 3.217 -0.543 1.00 94.62 85 PHE A O 1
ATOM 604 N N . SER A 1 86 ? -15.533 3.827 -2.640 1.00 95.19 86 SER A N 1
ATOM 605 C CA . SER A 1 86 ? -15.617 5.271 -2.391 1.00 95.19 86 SER A CA 1
ATOM 606 C C . SER A 1 86 ? -16.977 5.718 -1.844 1.00 95.19 86 SER A C 1
ATOM 608 O O . SER A 1 86 ? -17.023 6.554 -0.945 1.00 95.19 86 SER A O 1
ATOM 610 N N . SER A 1 87 ? -18.079 5.141 -2.340 1.00 96.25 87 SER A N 1
ATOM 611 C CA . SER A 1 87 ? -19.427 5.439 -1.842 1.00 96.25 87 SER A CA 1
ATOM 612 C C . SER A 1 87 ? -19.610 4.947 -0.408 1.00 96.25 87 SER A C 1
ATOM 614 O O . SER A 1 87 ? -20.132 5.687 0.424 1.00 96.25 87 SER A O 1
ATOM 616 N N . VAL A 1 88 ? -19.162 3.722 -0.111 1.00 96.88 88 VAL A N 1
ATOM 617 C CA . VAL A 1 88 ? -19.246 3.149 1.241 1.00 96.88 88 VAL A CA 1
ATOM 618 C C . VAL A 1 88 ? -18.360 3.936 2.209 1.00 96.88 88 VAL A C 1
ATOM 620 O O . VAL A 1 88 ? -18.815 4.311 3.283 1.00 96.88 88 VAL A O 1
ATOM 623 N N . LEU A 1 89 ? -17.131 4.270 1.813 1.00 97.31 89 LEU A N 1
ATOM 624 C CA . LEU A 1 89 ? -16.208 5.071 2.615 1.00 97.31 89 LEU A CA 1
ATOM 625 C C . LEU A 1 89 ? -16.803 6.438 2.968 1.00 97.31 89 LEU A C 1
ATOM 627 O O . LEU A 1 89 ? -16.753 6.834 4.129 1.00 97.31 89 LEU A O 1
ATOM 631 N N . GLN A 1 90 ? -17.393 7.139 1.996 1.00 97.31 90 GLN A N 1
ATOM 632 C CA . GLN A 1 90 ? -18.011 8.444 2.233 1.00 97.31 90 GLN A CA 1
ATOM 633 C C . GLN A 1 90 ? -19.226 8.344 3.168 1.00 97.31 90 GLN A C 1
ATOM 635 O O . GLN A 1 90 ? -19.401 9.201 4.035 1.00 97.31 90 GLN A O 1
ATOM 640 N N . GLU A 1 91 ? -20.051 7.301 3.027 1.00 96.56 91 GLU A N 1
ATOM 641 C CA . GLU A 1 91 ? -21.178 7.043 3.932 1.00 96.56 91 GLU A CA 1
ATOM 642 C C . GLU A 1 91 ? -20.691 6.825 5.370 1.00 96.56 91 GLU A C 1
ATOM 644 O O . GLU A 1 91 ? -21.165 7.493 6.292 1.00 96.56 91 GLU A O 1
ATOM 649 N N . VAL A 1 92 ? -19.703 5.944 5.559 1.00 96.69 92 VAL A N 1
ATOM 650 C CA . VAL A 1 92 ? -19.131 5.649 6.880 1.00 96.69 92 VAL A CA 1
ATOM 651 C C . VAL A 1 92 ? -18.472 6.890 7.477 1.00 96.69 92 VAL A C 1
ATOM 653 O O . VAL A 1 92 ? -18.727 7.214 8.634 1.00 96.69 92 VAL A O 1
ATOM 656 N N . GLN A 1 93 ? -17.696 7.638 6.690 1.00 97.00 93 GLN A N 1
ATOM 657 C CA . GLN A 1 93 ? -17.073 8.887 7.129 1.00 97.00 93 GLN A CA 1
ATOM 658 C C . GLN A 1 93 ? -18.112 9.904 7.612 1.00 97.00 93 GLN A C 1
ATOM 660 O O . GLN A 1 93 ? -17.961 10.471 8.693 1.00 97.00 93 GLN A O 1
ATOM 665 N N . SER A 1 94 ? -19.188 10.095 6.844 1.00 96.12 94 SER A N 1
ATOM 666 C CA . SER A 1 94 ? -20.277 11.008 7.212 1.00 96.12 94 SER A CA 1
ATOM 667 C C . SER A 1 94 ? -20.974 10.547 8.494 1.00 96.12 94 SER A C 1
ATOM 669 O O . SER A 1 94 ? -21.290 11.356 9.365 1.00 96.12 94 SER A O 1
ATOM 671 N N . SER A 1 95 ? -21.173 9.235 8.643 1.00 95.56 95 SER A N 1
ATOM 672 C CA . SER A 1 95 ? -21.808 8.651 9.822 1.00 95.56 95 SER A CA 1
ATOM 673 C C . SER A 1 95 ? -20.938 8.734 11.078 1.00 95.56 95 SER A C 1
ATOM 675 O O . SER A 1 95 ? -21.476 8.855 12.173 1.00 95.56 95 SER A O 1
ATOM 677 N N . TRP A 1 96 ? -19.613 8.640 10.957 1.00 95.56 96 TRP A N 1
ATOM 678 C CA . TRP A 1 96 ? -18.690 8.576 12.100 1.00 95.56 96 TRP A CA 1
ATOM 679 C C . TRP A 1 96 ? -18.224 9.947 12.605 1.00 95.56 96 TRP A C 1
ATOM 681 O O . TRP A 1 96 ? -17.521 10.016 13.621 1.00 95.56 96 TRP A O 1
ATOM 691 N N . GLN A 1 97 ? -18.615 11.027 11.921 1.00 92.31 97 GLN A N 1
ATOM 692 C CA . GLN A 1 97 ? -18.191 12.393 12.229 1.00 92.31 97 GLN A CA 1
ATOM 693 C C . GLN A 1 97 ? -18.751 12.920 13.560 1.00 92.31 97 GLN A C 1
ATOM 695 O O . GLN A 1 97 ? -18.047 13.641 14.261 1.00 92.31 97 GLN A O 1
ATOM 700 N N . PHE A 1 98 ? -19.991 12.559 13.912 1.00 85.94 98 PHE A N 1
ATOM 701 C CA . PHE A 1 98 ? -20.688 13.113 15.081 1.00 85.94 98 PHE A CA 1
ATOM 702 C C . PHE A 1 98 ? -21.034 12.036 16.109 1.00 85.94 98 PHE A C 1
ATOM 704 O O . PHE A 1 98 ? -20.428 11.980 17.174 1.00 85.94 98 PHE A O 1
ATOM 711 N N . ALA A 1 99 ? -21.981 11.159 15.773 1.00 89.62 99 ALA A N 1
ATOM 712 C CA . ALA A 1 99 ? -22.467 10.103 16.649 1.00 89.62 99 ALA A CA 1
ATOM 713 C C . ALA A 1 99 ? -22.332 8.759 15.937 1.00 89.62 99 ALA A C 1
ATOM 715 O O . ALA A 1 99 ? -23.014 8.492 14.948 1.00 89.62 99 ALA A O 1
ATOM 716 N N . VAL A 1 100 ? -21.428 7.924 16.441 1.00 93.88 100 VAL A N 1
ATOM 717 C CA . VAL A 1 100 ? -21.188 6.592 15.889 1.00 93.88 100 VAL A CA 1
ATOM 718 C C . VAL A 1 100 ? -22.414 5.716 16.178 1.00 93.88 100 VAL A C 1
ATOM 720 O O . VAL A 1 100 ? -22.773 5.553 17.346 1.00 93.88 100 VAL A O 1
ATOM 723 N N . PRO A 1 101 ? -23.083 5.153 15.156 1.00 94.00 101 PRO A N 1
ATOM 724 C CA . PRO A 1 101 ? -24.258 4.322 15.382 1.00 94.00 101 PRO A CA 1
ATOM 725 C C . PRO A 1 101 ? -23.871 2.988 16.031 1.00 94.00 101 PRO A C 1
ATOM 727 O O . PRO A 1 101 ? -22.753 2.496 15.865 1.00 94.00 101 PRO A O 1
ATOM 730 N N . ALA A 1 102 ? -24.827 2.341 16.703 1.00 91.75 102 ALA A N 1
ATOM 731 C CA . ALA A 1 102 ? -24.634 0.994 17.255 1.00 91.75 102 ALA A CA 1
ATOM 732 C C . ALA A 1 102 ? -24.286 -0.043 16.166 1.00 91.75 102 ALA A C 1
ATOM 734 O O . ALA A 1 102 ? -23.559 -0.998 16.416 1.00 91.75 102 ALA A O 1
ATOM 735 N N . SER A 1 103 ? -24.736 0.184 14.926 1.00 94.00 103 SER A N 1
ATOM 736 C CA . SER A 1 103 ? -24.384 -0.619 13.749 1.00 94.00 103 SER A CA 1
ATOM 737 C C . SER A 1 103 ? -22.991 -0.317 13.183 1.00 94.00 103 SER A C 1
ATOM 739 O O . SER A 1 103 ? -22.641 -0.799 12.108 1.00 94.00 103 SER A O 1
ATOM 741 N N . SER A 1 104 ? -22.172 0.497 13.851 1.00 93.56 104 SER A N 1
ATOM 742 C CA . SER A 1 104 ? -20.815 0.792 13.380 1.00 93.56 104 SER A CA 1
ATOM 743 C C . SER A 1 104 ? -19.913 -0.444 13.369 1.00 93.56 104 SER A C 1
ATOM 745 O O . SER A 1 104 ? -19.026 -0.546 12.520 1.00 93.56 104 SER A O 1
ATOM 747 N N . GLY A 1 105 ? -20.160 -1.388 14.285 1.00 90.62 105 GLY A N 1
ATOM 748 C CA . GLY A 1 105 ? -19.271 -2.519 14.550 1.00 90.62 105 GLY A CA 1
ATOM 749 C C . GLY A 1 105 ? -17.997 -2.124 15.300 1.00 90.62 105 GLY A C 1
ATOM 750 O O . GLY A 1 105 ? -17.039 -2.889 15.292 1.00 90.62 105 GLY A O 1
ATOM 751 N N . LEU A 1 106 ? -17.960 -0.932 15.904 1.00 91.50 106 LEU A N 1
ATOM 752 C CA . LEU A 1 106 ? -16.874 -0.486 16.775 1.00 91.50 106 LEU A CA 1
ATOM 753 C C . LEU A 1 106 ? -17.198 -0.826 18.233 1.00 91.50 106 LEU A C 1
ATOM 755 O O . LEU A 1 106 ? -18.357 -0.755 18.637 1.00 91.50 106 LEU A O 1
ATOM 759 N N . LEU A 1 107 ? -16.183 -1.142 19.042 1.00 88.69 107 LEU A N 1
ATOM 760 C CA . LEU A 1 107 ? -16.366 -1.157 20.497 1.00 88.69 107 LEU A CA 1
ATOM 761 C C . LEU A 1 107 ? -16.703 0.242 21.020 1.00 88.69 107 LEU A C 1
ATOM 763 O O . LEU A 1 107 ? -16.201 1.243 20.503 1.00 88.69 107 LEU A O 1
ATOM 767 N N . ASP A 1 108 ? -17.454 0.294 22.121 1.00 87.75 108 ASP A N 1
ATOM 768 C CA . ASP A 1 108 ? -17.871 1.537 22.787 1.00 87.75 108 ASP A CA 1
ATOM 769 C C . ASP A 1 108 ? -16.690 2.464 23.100 1.00 87.75 108 ASP A C 1
ATOM 771 O O . ASP A 1 108 ? -16.783 3.684 22.959 1.00 87.75 108 ASP A O 1
ATOM 775 N N . ALA A 1 109 ? -15.541 1.871 23.435 1.00 87.38 109 ALA A N 1
ATOM 776 C CA . ALA A 1 109 ? -14.285 2.572 23.663 1.00 87.38 109 ALA A CA 1
ATOM 777 C C . ALA A 1 109 ? -13.840 3.460 22.490 1.00 87.38 109 ALA A C 1
ATOM 779 O O . ALA A 1 109 ? -13.151 4.439 22.730 1.00 87.38 109 ALA A O 1
ATOM 780 N N . PHE A 1 110 ? -14.231 3.139 21.253 1.00 90.75 110 PHE A N 1
ATOM 781 C CA . PHE A 1 110 ? -13.885 3.878 20.034 1.00 90.75 110 PHE A CA 1
ATOM 782 C C . PHE A 1 110 ? -15.070 4.652 19.438 1.00 90.75 110 PHE A C 1
ATOM 784 O O . PHE A 1 110 ? -14.911 5.356 18.437 1.00 90.75 110 PHE A O 1
ATOM 791 N N . ALA A 1 111 ? -16.259 4.539 20.036 1.00 91.88 111 ALA A N 1
ATOM 792 C CA . ALA A 1 111 ? -17.472 5.223 19.594 1.00 91.88 111 ALA A CA 1
ATOM 793 C C . ALA A 1 111 ? -17.598 6.652 20.162 1.00 91.88 111 ALA A C 1
ATOM 795 O O . ALA A 1 111 ? -18.343 7.468 19.621 1.00 91.88 111 ALA A O 1
ATOM 796 N N . GLY A 1 112 ? -16.849 6.978 21.222 1.00 91.31 112 GLY A N 1
ATOM 797 C CA . GLY A 1 112 ? -16.927 8.269 21.915 1.00 91.31 112 GLY A CA 1
ATOM 798 C C . GLY A 1 112 ? -16.442 9.474 21.096 1.00 91.31 112 GLY A C 1
ATOM 799 O O . GLY A 1 112 ? -15.645 9.350 20.164 1.00 91.31 112 GLY A O 1
ATOM 800 N N . GLU A 1 113 ? -16.880 10.679 21.468 1.00 92.12 113 GLU A N 1
ATOM 801 C CA . GLU A 1 113 ? -16.511 11.939 20.791 1.00 92.12 113 GLU A CA 1
ATOM 802 C C . GLU A 1 113 ? -15.001 12.234 20.827 1.00 92.12 113 GLU A C 1
ATOM 804 O O . GLU A 1 113 ? -14.463 12.855 19.915 1.00 92.12 113 GLU A O 1
ATOM 809 N N . GLN A 1 114 ? -14.288 11.746 21.845 1.00 92.19 114 GLN A N 1
ATOM 810 C CA . GLN A 1 114 ? -12.836 11.934 21.968 1.00 92.19 114 GLN A CA 1
ATOM 811 C C . GLN A 1 114 ? -12.042 11.117 20.934 1.00 92.19 114 GLN A C 1
ATOM 813 O O . GLN A 1 114 ? -10.899 11.448 20.625 1.00 92.19 114 GLN A O 1
ATOM 818 N N . GLU A 1 115 ? -12.670 10.099 20.341 1.00 94.19 115 GLU A N 1
ATOM 819 C CA . GLU A 1 115 ? -12.025 9.127 19.455 1.00 94.19 115 GLU A CA 1
ATOM 820 C C . GLU A 1 115 ? -12.223 9.443 17.963 1.00 94.19 115 GLU A C 1
ATOM 822 O O . GLU A 1 115 ? -11.900 8.627 17.098 1.00 94.19 115 GLU A O 1
ATOM 827 N N . VAL A 1 116 ? -12.719 10.644 17.628 1.00 94.94 116 VAL A N 1
ATOM 828 C CA . VAL A 1 116 ? -12.891 11.100 16.231 1.00 94.94 116 VAL A CA 1
ATOM 829 C C . VAL A 1 116 ? -11.593 10.957 15.436 1.00 94.94 116 VAL A C 1
ATOM 831 O O . VAL A 1 116 ? -11.613 10.496 14.297 1.00 94.94 116 VAL A O 1
ATOM 834 N N . GLN A 1 117 ? -10.452 11.305 16.037 1.00 95.06 117 GLN A N 1
ATOM 835 C CA . GLN A 1 117 ? -9.151 11.219 15.369 1.00 95.06 117 GLN A CA 1
ATOM 836 C C . GLN A 1 117 ? -8.747 9.771 15.067 1.00 95.06 117 GLN A C 1
ATOM 838 O O . GLN A 1 117 ? -8.175 9.505 14.014 1.00 95.06 117 GLN A O 1
ATOM 843 N N . VAL A 1 118 ? -9.077 8.830 15.954 1.00 95.06 118 VAL A N 1
ATOM 844 C CA . VAL A 1 118 ? -8.768 7.403 15.776 1.00 95.06 118 VAL A CA 1
ATOM 845 C C . VAL A 1 118 ? -9.623 6.809 14.666 1.00 95.06 118 VAL A C 1
ATOM 847 O O . VAL A 1 118 ? -9.115 6.106 13.792 1.00 95.06 118 VAL A O 1
ATOM 850 N N . ARG A 1 119 ? -10.915 7.157 14.651 1.00 95.94 119 ARG A N 1
ATOM 851 C CA . ARG A 1 119 ? -11.830 6.791 13.566 1.00 95.94 119 ARG A CA 1
ATOM 852 C C . ARG A 1 119 ? -11.370 7.362 12.230 1.00 95.94 119 ARG A C 1
ATOM 854 O O . ARG A 1 119 ? -11.349 6.633 11.244 1.00 95.94 119 ARG A O 1
ATOM 861 N N . GLN A 1 120 ? -10.943 8.624 12.196 1.00 97.06 120 GLN A N 1
ATOM 862 C CA . GLN A 1 120 ? -10.407 9.225 10.977 1.00 97.06 120 GLN A CA 1
ATOM 863 C C . GLN A 1 120 ? -9.129 8.513 10.516 1.00 97.06 120 GLN A C 1
ATOM 865 O O . GLN A 1 120 ? -9.047 8.146 9.350 1.00 97.06 120 GLN A O 1
ATOM 870 N N . ALA A 1 121 ? -8.192 8.218 11.423 1.00 96.88 121 ALA A N 1
ATOM 871 C CA . ALA A 1 121 ? -6.980 7.471 11.089 1.00 96.88 121 ALA A CA 1
ATOM 872 C C . ALA A 1 121 ? -7.299 6.086 10.498 1.00 96.88 121 ALA A C 1
ATOM 874 O O . ALA A 1 121 ? -6.659 5.662 9.542 1.00 96.88 121 ALA A O 1
ATOM 875 N N . TYR A 1 122 ? -8.322 5.397 11.009 1.00 97.31 122 TYR A N 1
ATOM 876 C CA . TYR A 1 122 ? -8.792 4.131 10.442 1.00 97.31 122 TYR A CA 1
ATOM 877 C C . TYR A 1 122 ? -9.324 4.266 9.011 1.00 97.31 122 TYR A C 1
ATOM 879 O O . TYR A 1 122 ? -8.956 3.485 8.129 1.00 97.31 122 TYR A O 1
ATOM 887 N N . LEU A 1 123 ? -10.171 5.269 8.769 1.00 97.69 123 LEU A N 1
ATOM 888 C CA . LEU A 1 123 ? -10.695 5.558 7.433 1.00 97.69 123 LEU A CA 1
ATOM 889 C C . LEU A 1 123 ? -9.571 5.962 6.469 1.00 97.69 123 LEU A C 1
ATOM 891 O O . LEU A 1 123 ? -9.582 5.551 5.307 1.00 97.69 123 LEU A O 1
ATOM 895 N N . ASP A 1 124 ? -8.570 6.693 6.961 1.00 98.00 124 ASP A N 1
ATOM 896 C CA . ASP A 1 124 ? -7.381 7.069 6.202 1.00 98.00 124 ASP A CA 1
ATOM 897 C C . ASP A 1 124 ? -6.551 5.835 5.827 1.00 98.00 124 ASP A C 1
ATOM 899 O O . ASP A 1 124 ? -6.166 5.709 4.665 1.00 98.00 124 ASP A O 1
ATOM 903 N N . VAL A 1 125 ? -6.336 4.871 6.737 1.00 97.88 125 VAL A N 1
ATOM 904 C CA . VAL A 1 125 ? -5.668 3.599 6.389 1.00 97.88 125 VAL A CA 1
ATOM 905 C C . VAL A 1 125 ? -6.425 2.892 5.266 1.00 97.88 125 VAL A C 1
ATOM 907 O O . VAL A 1 125 ? -5.805 2.512 4.276 1.00 97.88 125 VAL A O 1
ATOM 910 N N . CYS A 1 126 ? -7.754 2.768 5.361 1.00 97.62 126 CYS A N 1
ATOM 911 C CA . CYS A 1 126 ? -8.561 2.135 4.310 1.00 97.62 126 CYS A CA 1
ATOM 912 C C . CYS A 1 126 ? -8.405 2.856 2.958 1.00 97.62 126 CYS A C 1
ATOM 914 O O . CYS A 1 126 ? -8.151 2.225 1.934 1.00 97.62 126 CYS A O 1
ATOM 916 N N . SER A 1 127 ? -8.520 4.187 2.960 1.00 97.75 127 SER A N 1
ATOM 917 C CA . SER A 1 127 ? -8.425 5.037 1.766 1.00 97.75 127 SER A CA 1
ATOM 918 C C . SER A 1 127 ? -7.039 5.001 1.118 1.00 97.75 127 SER A C 1
ATOM 920 O O . SER A 1 127 ? -6.909 4.915 -0.105 1.00 97.75 127 SER A O 1
ATOM 922 N N . HIS A 1 128 ? -5.977 5.071 1.921 1.00 97.88 128 HIS A N 1
ATOM 923 C CA . HIS A 1 128 ? -4.607 5.052 1.419 1.00 97.88 128 HIS A CA 1
ATOM 924 C C . HIS A 1 128 ? -4.181 3.656 0.967 1.00 97.88 128 HIS A C 1
ATOM 926 O O . HIS A 1 128 ? -3.429 3.555 -0.001 1.00 97.88 128 HIS A O 1
ATOM 932 N N . LEU A 1 129 ? -4.698 2.596 1.596 1.00 97.19 129 LEU A N 1
ATOM 933 C CA . LEU A 1 129 ? -4.464 1.221 1.163 1.00 97.19 129 LEU A CA 1
ATOM 934 C C . LEU A 1 129 ? -5.128 0.937 -0.193 1.00 97.19 129 LEU A C 1
ATOM 936 O O . LEU A 1 129 ? -4.477 0.369 -1.065 1.00 97.19 129 LEU A O 1
ATOM 940 N N . ASP A 1 130 ? -6.368 1.393 -0.403 1.00 96.56 130 ASP A N 1
ATOM 941 C CA . ASP A 1 130 ? -7.055 1.338 -1.706 1.00 96.56 130 ASP A CA 1
ATOM 942 C C . ASP A 1 130 ? -6.229 2.005 -2.814 1.00 96.56 130 ASP A C 1
ATOM 944 O O . ASP A 1 130 ? -5.869 1.371 -3.808 1.00 96.56 130 ASP A O 1
ATOM 948 N N . LYS A 1 131 ? -5.818 3.261 -2.596 1.00 96.69 131 LYS A N 1
ATOM 949 C CA . LYS A 1 131 ? -4.974 4.007 -3.544 1.00 96.69 131 LYS A CA 1
ATOM 950 C C . LYS A 1 131 ? -3.649 3.302 -3.816 1.00 96.69 131 LYS A C 1
ATOM 952 O O . LYS A 1 131 ? -3.240 3.198 -4.970 1.00 96.69 131 LYS A O 1
ATOM 957 N N . PHE A 1 132 ? -2.990 2.807 -2.772 1.00 96.75 132 PHE A N 1
ATOM 958 C CA . PHE A 1 132 ? -1.732 2.080 -2.897 1.00 96.75 132 PHE A CA 1
ATOM 959 C C . PHE A 1 132 ? -1.893 0.831 -3.774 1.00 96.75 132 PHE A C 1
ATOM 961 O O . PHE A 1 132 ? -1.158 0.657 -4.748 1.00 96.75 132 PHE A O 1
ATOM 968 N N . CYS A 1 133 ? -2.893 -0.008 -3.494 1.00 95.31 133 CYS A N 1
ATOM 969 C CA . CYS A 1 133 ? -3.170 -1.208 -4.279 1.00 95.31 133 CYS A CA 1
ATOM 970 C C . CYS A 1 133 ? -3.586 -0.880 -5.724 1.00 95.31 133 CYS A C 1
ATOM 972 O O . CYS A 1 133 ? -3.175 -1.580 -6.660 1.00 95.31 133 CYS A O 1
ATOM 974 N N . PHE A 1 134 ? -4.361 0.190 -5.922 1.00 94.94 134 PHE A N 1
ATOM 975 C CA . PHE A 1 134 ? -4.725 0.702 -7.240 1.00 94.94 134 PHE A CA 1
ATOM 976 C C . PHE A 1 134 ? -3.482 1.090 -8.051 1.00 94.94 134 PHE A C 1
ATOM 978 O O . PHE A 1 134 ? -3.287 0.569 -9.152 1.00 94.94 134 PHE A O 1
ATOM 985 N N . PHE A 1 135 ? -2.599 1.934 -7.505 1.00 95.19 135 PHE A N 1
ATOM 986 C CA . PHE A 1 135 ? -1.392 2.376 -8.210 1.00 95.19 135 PHE A CA 1
ATOM 987 C C . PHE A 1 135 ? -0.397 1.233 -8.442 1.00 95.19 135 PHE A C 1
ATOM 989 O O . PHE A 1 135 ? 0.183 1.142 -9.524 1.00 95.19 135 PHE A O 1
ATOM 996 N N . LEU A 1 136 ? -0.263 0.293 -7.499 1.00 93.94 136 LEU A N 1
ATOM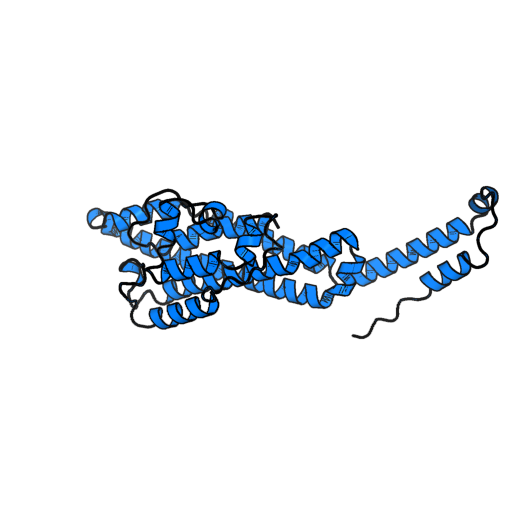 997 C CA . LEU A 1 136 ? 0.498 -0.939 -7.726 1.00 93.94 136 LEU A CA 1
ATOM 998 C C . LEU A 1 136 ? -0.061 -1.767 -8.888 1.00 93.94 136 LEU A C 1
ATOM 1000 O O . LEU A 1 136 ? 0.696 -2.320 -9.686 1.00 93.94 136 LEU A O 1
ATOM 1004 N N . SER A 1 137 ? -1.383 -1.868 -9.005 1.00 91.94 137 SER A N 1
ATOM 1005 C CA . SER A 1 137 ? -2.014 -2.598 -10.107 1.00 91.94 137 SER A CA 1
ATOM 1006 C C . SER A 1 137 ? -1.833 -1.873 -11.440 1.00 91.94 137 SER A C 1
ATOM 1008 O O . SER A 1 137 ? -1.528 -2.514 -12.447 1.00 91.94 137 SER A O 1
ATOM 1010 N N . ALA A 1 138 ? -1.907 -0.541 -11.434 1.00 91.81 138 ALA A N 1
ATOM 1011 C CA . ALA A 1 138 ? -1.639 0.299 -12.596 1.00 91.81 138 ALA A CA 1
ATOM 1012 C C . ALA A 1 138 ? -0.180 0.217 -13.086 1.00 91.81 138 ALA A C 1
ATOM 1014 O O . ALA A 1 138 ? 0.078 0.522 -14.249 1.00 91.81 138 ALA A O 1
ATOM 1015 N N . LEU A 1 139 ? 0.770 -0.240 -12.257 1.00 92.06 139 LEU A N 1
ATOM 1016 C CA . LEU A 1 139 ? 2.158 -0.496 -12.666 1.00 92.06 139 LEU A CA 1
ATOM 1017 C C . LEU A 1 139 ? 2.345 -1.810 -13.446 1.00 92.06 139 LEU A C 1
ATOM 1019 O O . LEU A 1 139 ? 3.350 -1.963 -14.143 1.00 92.06 139 LEU A O 1
ATOM 1023 N N . ARG A 1 140 ? 1.399 -2.759 -13.394 1.00 91.31 140 ARG A N 1
ATOM 1024 C CA . ARG A 1 140 ? 1.546 -4.070 -14.065 1.00 91.31 140 ARG A CA 1
ATOM 1025 C C . ARG A 1 140 ? 1.735 -3.971 -15.582 1.00 91.31 140 ARG A C 1
ATOM 1027 O O . ARG A 1 140 ? 2.617 -4.659 -16.099 1.00 91.31 140 ARG A O 1
ATOM 1034 N N . PRO A 1 141 ? 0.978 -3.137 -16.324 1.00 89.31 141 PRO A N 1
ATOM 1035 C CA . PRO A 1 141 ? 1.215 -2.960 -17.754 1.00 89.31 141 PRO A CA 1
ATOM 1036 C C . PRO A 1 141 ? 2.619 -2.419 -18.051 1.00 89.31 141 PRO A C 1
ATOM 1038 O O . PRO A 1 141 ? 3.260 -2.888 -18.988 1.00 89.31 141 PRO A O 1
ATOM 1041 N N . TYR A 1 142 ? 3.134 -1.506 -17.219 1.00 89.94 142 TYR A N 1
ATOM 1042 C CA . TYR A 1 142 ? 4.496 -0.977 -17.352 1.00 89.94 142 TYR A CA 1
ATOM 1043 C C . TYR A 1 142 ? 5.545 -2.061 -17.112 1.00 89.94 142 TYR A C 1
ATOM 1045 O O . TYR A 1 142 ? 6.518 -2.133 -17.853 1.00 89.94 142 TYR A O 1
ATOM 1053 N N . GLN A 1 143 ? 5.326 -2.946 -16.136 1.00 89.69 143 GLN A N 1
ATOM 1054 C CA . GLN A 1 143 ? 6.202 -4.093 -15.898 1.00 89.69 143 GLN A CA 1
ATOM 1055 C C . GLN A 1 143 ? 6.233 -5.045 -17.104 1.00 89.69 143 GLN A C 1
ATOM 1057 O O . GLN A 1 143 ? 7.309 -5.467 -17.524 1.00 89.69 143 GLN A O 1
ATOM 1062 N N . ARG A 1 144 ? 5.070 -5.367 -17.688 1.00 89.44 144 ARG A N 1
ATOM 1063 C CA . ARG A 1 144 ? 4.985 -6.211 -18.895 1.00 89.44 144 ARG A CA 1
ATOM 1064 C C . ARG A 1 144 ? 5.691 -5.556 -20.081 1.00 89.44 144 ARG A C 1
ATOM 1066 O O . ARG A 1 144 ? 6.427 -6.224 -20.802 1.00 89.44 144 ARG A O 1
ATOM 1073 N N . LEU A 1 145 ? 5.507 -4.249 -20.256 1.00 87.75 145 LEU A N 1
ATOM 1074 C CA . LEU A 1 145 ? 6.173 -3.505 -21.317 1.00 87.75 145 LEU A CA 1
ATOM 1075 C C . LEU A 1 145 ? 7.689 -3.437 -21.103 1.00 87.75 145 LEU A C 1
ATOM 1077 O O . LEU A 1 145 ? 8.432 -3.624 -22.058 1.00 87.75 145 LEU A O 1
ATOM 1081 N N . ALA A 1 146 ? 8.151 -3.228 -19.870 1.00 87.50 146 ALA A N 1
ATOM 1082 C CA . ALA A 1 146 ? 9.570 -3.260 -19.530 1.00 87.50 146 ALA A CA 1
ATOM 1083 C C . ALA A 1 146 ? 10.194 -4.629 -19.825 1.00 87.50 146 ALA A C 1
ATOM 1085 O O . ALA A 1 146 ? 11.298 -4.699 -20.355 1.00 87.50 146 ALA A O 1
ATOM 1086 N N . ALA A 1 147 ? 9.476 -5.719 -19.541 1.00 87.69 147 ALA A N 1
ATOM 1087 C CA . ALA A 1 147 ? 9.945 -7.070 -19.839 1.00 87.69 147 ALA A CA 1
ATOM 1088 C C . ALA A 1 147 ? 10.085 -7.331 -21.352 1.00 87.69 147 ALA A C 1
ATOM 1090 O O . ALA A 1 147 ? 11.002 -8.038 -21.761 1.00 87.69 147 ALA A O 1
ATOM 1091 N N . ALA A 1 148 ? 9.204 -6.760 -22.181 1.00 87.69 148 ALA A N 1
ATOM 1092 C CA . ALA A 1 148 ? 9.225 -6.951 -23.633 1.00 87.69 148 ALA A CA 1
ATOM 1093 C C . ALA A 1 148 ? 10.144 -5.962 -24.376 1.00 87.69 148 ALA A C 1
ATOM 1095 O O . ALA A 1 148 ? 10.818 -6.337 -25.331 1.00 87.69 148 ALA A O 1
ATOM 1096 N N . GLY A 1 149 ? 10.145 -4.691 -23.968 1.00 84.31 149 GLY A N 1
ATOM 1097 C CA . GLY A 1 149 ? 10.804 -3.582 -24.666 1.00 84.31 149 GLY A CA 1
ATOM 1098 C C . GLY A 1 149 ? 12.021 -2.994 -23.947 1.00 84.31 149 GLY A C 1
ATOM 1099 O O . GLY A 1 149 ? 12.625 -2.050 -24.460 1.00 84.31 149 GLY A O 1
ATOM 1100 N N . GLY A 1 150 ? 12.374 -3.522 -22.772 1.00 87.69 150 GLY A N 1
ATOM 1101 C CA . GLY A 1 150 ? 13.507 -3.073 -21.965 1.00 87.69 150 GLY A CA 1
ATOM 1102 C C . GLY A 1 150 ? 13.413 -1.609 -21.526 1.00 87.69 150 GLY A C 1
ATOM 1103 O O . GLY A 1 150 ? 12.341 -0.996 -21.495 1.00 87.69 150 GLY A O 1
ATOM 1104 N N . ASP A 1 151 ? 14.575 -1.030 -21.222 1.00 81.69 151 ASP A N 1
ATOM 1105 C CA . ASP A 1 151 ? 14.700 0.355 -20.755 1.00 81.69 151 ASP A CA 1
ATOM 1106 C C . ASP A 1 151 ? 14.175 1.377 -21.777 1.00 81.69 151 ASP A C 1
ATOM 1108 O O . ASP A 1 151 ? 13.640 2.418 -21.398 1.00 81.69 151 ASP A O 1
ATOM 1112 N N . ALA A 1 152 ? 14.277 1.078 -23.078 1.00 78.81 152 ALA A N 1
ATOM 1113 C CA . ALA A 1 152 ? 13.814 1.979 -24.128 1.00 78.81 152 ALA A CA 1
ATOM 1114 C C . ALA A 1 152 ? 12.316 2.270 -23.978 1.00 78.81 152 ALA A C 1
ATOM 1116 O O . ALA A 1 152 ? 11.918 3.434 -23.953 1.00 78.81 152 ALA A O 1
ATOM 1117 N N . ALA A 1 153 ? 11.492 1.232 -23.811 1.00 82.56 153 ALA A N 1
ATOM 1118 C CA . ALA A 1 153 ? 10.050 1.390 -23.648 1.00 82.56 153 ALA A CA 1
ATOM 1119 C C . ALA A 1 153 ? 9.681 2.159 -22.365 1.00 82.56 153 ALA A C 1
ATOM 1121 O O . ALA A 1 153 ? 8.750 2.966 -22.372 1.00 82.56 153 ALA A O 1
ATOM 1122 N N . LEU A 1 154 ? 10.449 1.976 -21.285 1.00 82.06 154 LEU A N 1
ATOM 1123 C CA . LEU A 1 154 ? 10.280 2.742 -20.049 1.00 82.06 154 LEU A CA 1
ATOM 1124 C C . LEU A 1 154 ? 10.613 4.228 -20.230 1.00 82.06 154 LEU A C 1
ATOM 1126 O O . LEU A 1 154 ? 9.877 5.078 -19.728 1.00 82.06 154 LEU A O 1
ATOM 1130 N N . CYS A 1 155 ? 11.658 4.565 -20.992 1.00 82.06 155 CYS A N 1
ATOM 1131 C CA . CYS A 1 155 ? 11.980 5.957 -21.311 1.00 82.06 155 CYS A CA 1
ATOM 1132 C C . CYS A 1 155 ? 10.866 6.645 -22.112 1.00 82.06 155 CYS A C 1
ATOM 1134 O O . CYS A 1 155 ? 10.558 7.808 -21.849 1.00 82.06 155 CYS A O 1
ATOM 1136 N N . TRP A 1 156 ? 10.217 5.933 -23.040 1.00 82.19 156 TRP A N 1
ATOM 1137 C CA . TRP A 1 156 ? 9.070 6.465 -23.791 1.00 82.19 156 TRP A CA 1
ATOM 1138 C C . TRP A 1 156 ? 7.868 6.781 -22.897 1.00 82.19 156 TRP A C 1
ATOM 1140 O O . TRP A 1 156 ? 7.155 7.754 -23.139 1.00 82.19 156 TRP A O 1
ATOM 1150 N N . LEU A 1 157 ? 7.665 5.998 -21.836 1.00 85.44 157 LEU A N 1
ATOM 1151 C CA . LEU A 1 157 ? 6.576 6.183 -20.878 1.00 85.44 157 LEU A CA 1
ATOM 1152 C C . LEU A 1 157 ? 6.962 7.003 -19.642 1.00 85.44 157 LEU A C 1
ATOM 1154 O O . LEU A 1 157 ? 6.177 7.118 -18.701 1.00 85.44 157 LEU A O 1
ATOM 1158 N N . ARG A 1 158 ? 8.153 7.607 -19.630 1.00 88.00 158 ARG A N 1
ATOM 1159 C CA . ARG A 1 158 ? 8.727 8.282 -18.460 1.00 88.00 158 ARG A CA 1
ATOM 1160 C C . ARG A 1 158 ? 7.778 9.260 -17.774 1.00 88.00 158 ARG A C 1
ATOM 1162 O O . ARG A 1 158 ? 7.715 9.281 -16.552 1.00 88.00 158 ARG A O 1
ATOM 1169 N N . ARG A 1 159 ? 7.051 10.091 -18.530 1.00 86.62 159 ARG A N 1
ATOM 1170 C CA . ARG A 1 159 ? 6.163 11.106 -17.933 1.00 86.62 159 ARG A CA 1
ATOM 1171 C C . ARG A 1 159 ? 4.979 10.476 -17.200 1.00 86.62 159 ARG A C 1
ATOM 1173 O O . ARG A 1 159 ? 4.706 10.862 -16.067 1.00 86.62 159 ARG A O 1
ATOM 1180 N N . SER A 1 160 ? 4.300 9.512 -17.823 1.00 89.75 160 SER A N 1
ATOM 1181 C CA . SER A 1 160 ? 3.152 8.842 -17.203 1.00 89.75 160 SER A CA 1
ATOM 1182 C C . SER A 1 160 ? 3.587 7.939 -16.051 1.00 89.75 160 SER A C 1
ATOM 1184 O O . SER A 1 160 ? 2.958 7.955 -14.996 1.00 89.75 160 SER A O 1
ATOM 1186 N N . LEU A 1 161 ? 4.704 7.223 -16.212 1.00 90.44 161 LEU A N 1
ATOM 1187 C CA . LEU A 1 161 ? 5.282 6.391 -15.162 1.00 90.44 161 LEU A CA 1
ATOM 1188 C C . LEU A 1 161 ? 5.788 7.228 -13.981 1.00 90.44 161 LEU A C 1
ATOM 1190 O O . LEU A 1 161 ? 5.543 6.870 -12.837 1.00 90.44 161 LEU A O 1
ATOM 1194 N N . GLY A 1 162 ? 6.426 8.371 -14.240 1.00 90.88 162 GLY A N 1
ATOM 1195 C CA . GLY A 1 162 ? 6.878 9.289 -13.198 1.00 90.88 162 GLY A CA 1
ATOM 1196 C C . GLY A 1 162 ? 5.723 9.822 -12.350 1.00 90.88 162 GLY A C 1
ATOM 1197 O O . GLY A 1 162 ? 5.811 9.800 -11.127 1.00 90.88 162 GLY A O 1
ATOM 1198 N N . HIS A 1 163 ? 4.615 10.231 -12.978 1.00 91.50 163 HIS A N 1
ATOM 1199 C CA . HIS A 1 163 ? 3.418 10.643 -12.239 1.00 91.50 163 HIS A CA 1
ATOM 1200 C C . HIS A 1 163 ? 2.827 9.489 -11.413 1.00 91.50 163 HIS A C 1
ATOM 1202 O O . HIS A 1 163 ? 2.497 9.667 -10.244 1.00 91.50 163 HIS A O 1
ATOM 1208 N N . LEU A 1 164 ? 2.751 8.288 -11.994 1.00 93.75 164 LEU A N 1
ATOM 1209 C CA . LEU A 1 164 ? 2.250 7.101 -11.304 1.00 93.75 164 LEU A CA 1
ATOM 1210 C C . LEU A 1 164 ? 3.107 6.727 -10.082 1.00 93.75 164 LEU A C 1
ATOM 1212 O O . LEU A 1 164 ? 2.561 6.410 -9.028 1.00 93.75 164 LEU A O 1
ATOM 1216 N N . LEU A 1 165 ? 4.436 6.794 -10.200 1.00 94.06 165 LEU A N 1
ATOM 1217 C CA . LEU A 1 165 ? 5.359 6.541 -9.089 1.00 94.06 165 LEU A CA 1
ATOM 1218 C C . LEU A 1 165 ? 5.240 7.607 -7.995 1.00 94.06 165 LEU A C 1
ATOM 1220 O O . LEU A 1 165 ? 5.240 7.258 -6.821 1.00 94.06 165 LEU A O 1
ATOM 1224 N N . GLN A 1 166 ? 5.053 8.880 -8.358 1.00 95.00 166 GLN A N 1
ATOM 1225 C CA . GLN A 1 166 ? 4.810 9.953 -7.387 1.00 95.00 166 GLN A CA 1
ATOM 1226 C C . GLN A 1 166 ? 3.526 9.727 -6.582 1.00 95.00 166 GLN A C 1
ATOM 1228 O O . GLN A 1 166 ? 3.521 9.898 -5.362 1.00 95.00 166 GLN A O 1
ATOM 1233 N N . GLU A 1 167 ? 2.434 9.338 -7.243 1.00 95.94 167 GLU A N 1
ATOM 1234 C CA . GLU A 1 167 ? 1.181 9.029 -6.550 1.00 95.94 167 GLU A CA 1
ATOM 1235 C C . GLU A 1 167 ? 1.295 7.754 -5.699 1.00 95.94 167 GLU A C 1
ATOM 1237 O O . GLU A 1 167 ? 0.765 7.711 -4.584 1.00 95.94 167 GLU A O 1
ATOM 1242 N N . LEU A 1 168 ? 2.054 6.749 -6.156 1.00 95.62 168 LEU A N 1
ATOM 1243 C CA . LEU A 1 168 ? 2.374 5.570 -5.353 1.00 95.62 168 LEU A CA 1
ATOM 1244 C C . LEU A 1 168 ? 3.155 5.954 -4.087 1.00 95.62 168 LEU A C 1
ATOM 1246 O O . LEU A 1 168 ? 2.725 5.595 -2.992 1.00 95.62 168 LEU A O 1
ATOM 1250 N N . ASP A 1 169 ? 4.242 6.718 -4.210 1.00 95.94 169 ASP A N 1
ATOM 1251 C CA . ASP A 1 169 ? 5.064 7.174 -3.080 1.00 95.94 169 ASP A CA 1
ATOM 1252 C C . ASP A 1 169 ? 4.247 7.983 -2.072 1.00 95.94 169 ASP A C 1
ATOM 1254 O O . ASP A 1 169 ? 4.328 7.770 -0.858 1.00 95.94 169 ASP A O 1
ATOM 1258 N N . LYS A 1 170 ? 3.400 8.884 -2.576 1.00 96.62 170 LYS A N 1
ATOM 1259 C CA . LYS A 1 170 ? 2.477 9.662 -1.752 1.00 96.62 170 LYS A CA 1
ATOM 1260 C C . LYS A 1 170 ? 1.503 8.755 -1.002 1.00 96.62 170 LYS A C 1
ATOM 1262 O O . LYS A 1 170 ? 1.353 8.912 0.208 1.00 96.62 170 LYS A O 1
ATOM 1267 N N . SER A 1 171 ? 0.869 7.800 -1.687 1.00 96.88 171 SER A N 1
ATOM 1268 C CA . SER A 1 171 ? -0.061 6.856 -1.054 1.00 96.88 171 SER A CA 1
ATOM 1269 C C . SER A 1 171 ? 0.629 5.982 -0.002 1.00 96.88 171 SER A C 1
ATOM 1271 O O . SER A 1 171 ? 0.082 5.793 1.081 1.00 96.88 171 SER A O 1
ATOM 1273 N N . LEU A 1 172 ? 1.865 5.541 -0.262 1.00 96.94 172 LEU A N 1
ATOM 1274 C CA . LEU A 1 172 ? 2.677 4.750 0.658 1.00 96.94 172 LEU A CA 1
ATOM 1275 C C . LEU A 1 172 ? 3.036 5.537 1.926 1.00 96.94 172 LEU A C 1
ATOM 1277 O O . LEU A 1 172 ? 2.922 5.010 3.036 1.00 96.94 172 LEU A O 1
ATOM 1281 N N . LEU A 1 173 ? 3.450 6.799 1.776 1.00 97.44 173 LEU A N 1
ATOM 1282 C CA . LEU A 1 173 ? 3.752 7.683 2.902 1.00 97.44 173 LEU A CA 1
ATOM 1283 C C . LEU A 1 173 ? 2.507 7.936 3.757 1.00 97.44 173 LEU A C 1
ATOM 1285 O O . LEU A 1 173 ? 2.571 7.834 4.983 1.00 97.44 173 LEU A O 1
ATOM 1289 N N . GLN A 1 174 ? 1.380 8.239 3.116 1.00 97.81 174 GLN A N 1
ATOM 1290 C CA . GLN A 1 174 ? 0.118 8.495 3.805 1.00 97.81 174 GLN A CA 1
ATOM 1291 C C . GLN A 1 174 ? -0.404 7.243 4.523 1.00 97.81 174 GLN A C 1
ATOM 1293 O O . GLN A 1 174 ? -0.818 7.330 5.677 1.00 97.81 174 GLN A O 1
ATOM 1298 N N . LEU A 1 175 ? -0.298 6.067 3.894 1.00 97.62 175 LEU A N 1
ATOM 1299 C CA . LEU A 1 175 ? -0.639 4.786 4.513 1.00 97.62 175 LEU A CA 1
ATOM 1300 C C . LEU A 1 175 ? 0.199 4.533 5.771 1.00 97.62 175 LEU A C 1
ATOM 1302 O O . LEU A 1 175 ? -0.343 4.145 6.808 1.00 97.62 175 LEU A O 1
ATOM 1306 N N . ARG A 1 176 ? 1.509 4.804 5.709 1.00 97.50 176 ARG A N 1
ATOM 1307 C CA . ARG A 1 176 ? 2.403 4.688 6.867 1.00 97.50 176 ARG A CA 1
ATOM 1308 C C . ARG A 1 176 ? 1.984 5.630 7.994 1.00 97.50 176 ARG A C 1
ATOM 1310 O O . ARG A 1 176 ? 1.918 5.210 9.145 1.00 97.50 176 ARG A O 1
ATOM 1317 N N . GLN A 1 177 ? 1.718 6.897 7.678 1.00 97.44 177 GLN A N 1
ATOM 1318 C CA . GLN A 1 177 ? 1.312 7.903 8.664 1.00 97.44 177 GLN A CA 1
ATOM 1319 C C . GLN A 1 177 ? -0.007 7.528 9.346 1.00 97.44 177 GLN A C 1
ATOM 1321 O O . GLN A 1 177 ? -0.077 7.543 10.575 1.00 97.44 177 GLN A O 1
ATOM 1326 N N . ALA A 1 178 ? -1.013 7.129 8.566 1.00 97.38 178 ALA A N 1
ATOM 1327 C CA . ALA A 1 178 ? -2.309 6.704 9.082 1.00 97.38 178 ALA A CA 1
ATOM 1328 C C . ALA A 1 178 ? -2.184 5.444 9.957 1.00 97.38 178 ALA A C 1
ATOM 1330 O O . ALA A 1 178 ? -2.731 5.400 11.058 1.00 97.38 178 ALA A O 1
ATOM 1331 N N . SER A 1 179 ? -1.383 4.462 9.526 1.00 97.00 179 SER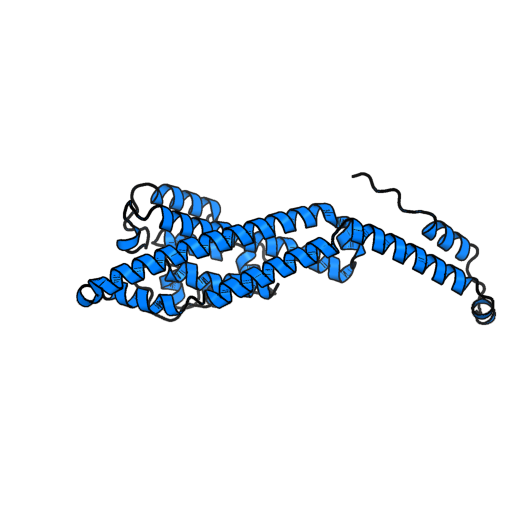 A N 1
ATOM 1332 C CA . SER A 1 179 ? -1.139 3.233 10.293 1.00 97.00 179 SER A CA 1
ATOM 1333 C C . SER A 1 179 ? -0.441 3.524 11.623 1.00 97.00 179 SER A C 1
ATOM 1335 O O . SER A 1 179 ? -0.836 2.989 12.656 1.00 97.00 179 SER A O 1
ATOM 1337 N N . LEU A 1 180 ? 0.557 4.416 11.634 1.00 96.75 180 LEU A N 1
ATOM 1338 C CA . LEU A 1 180 ? 1.233 4.835 12.864 1.00 96.75 180 LEU A CA 1
ATOM 1339 C C . LEU A 1 180 ? 0.283 5.562 13.821 1.00 96.75 180 LEU A C 1
ATOM 1341 O O . LEU A 1 180 ? 0.281 5.250 15.010 1.00 96.75 180 LEU A O 1
ATOM 1345 N N . ALA A 1 181 ? -0.530 6.496 13.321 1.00 96.62 181 ALA A N 1
ATOM 1346 C CA . ALA A 1 181 ? -1.502 7.222 14.138 1.00 96.62 181 ALA A CA 1
ATOM 1347 C C . ALA A 1 181 ? -2.521 6.267 14.781 1.00 96.62 181 ALA A C 1
ATOM 1349 O O . ALA A 1 181 ? -2.787 6.334 15.983 1.00 96.62 181 ALA A O 1
ATOM 1350 N N . LEU A 1 182 ? -3.030 5.319 13.995 1.00 96.31 182 LEU A N 1
ATOM 1351 C CA . LEU A 1 182 ? -3.978 4.308 14.443 1.00 96.31 182 LEU A CA 1
ATOM 1352 C C . LEU A 1 182 ? -3.367 3.354 15.482 1.00 96.31 182 LEU A C 1
ATOM 1354 O O . LEU A 1 182 ? -3.992 3.072 16.504 1.00 96.31 182 LEU A O 1
ATOM 1358 N N . MET A 1 183 ? -2.125 2.907 15.279 1.00 96.69 183 MET A N 1
ATOM 1359 C CA . MET A 1 183 ? -1.430 2.045 16.242 1.00 96.69 183 MET A CA 1
ATOM 1360 C C . MET A 1 183 ? -1.056 2.775 17.532 1.00 96.69 183 MET A C 1
ATOM 1362 O O . MET A 1 183 ? -1.128 2.189 18.612 1.00 96.69 183 MET A O 1
ATOM 1366 N N . GLN A 1 184 ? -0.699 4.059 17.462 1.00 96.00 184 GLN A N 1
ATOM 1367 C CA . GLN A 1 184 ? -0.482 4.885 18.653 1.00 96.00 184 GLN A CA 1
ATOM 1368 C C . GLN A 1 184 ? -1.763 5.021 19.479 1.00 96.00 184 GLN A C 1
ATOM 1370 O O . GLN A 1 184 ? -1.721 4.868 20.701 1.00 96.00 184 GLN A O 1
ATOM 1375 N N . ALA A 1 185 ? -2.901 5.243 18.820 1.00 94.38 185 ALA A N 1
ATOM 1376 C CA . ALA A 1 185 ? -4.200 5.279 19.475 1.00 94.38 185 ALA A CA 1
ATOM 1377 C C . ALA A 1 185 ? -4.565 3.931 20.115 1.00 94.38 185 ALA A C 1
ATOM 1379 O O . ALA A 1 185 ? -4.905 3.885 21.298 1.00 94.38 185 ALA A O 1
ATOM 1380 N N . ALA A 1 186 ? -4.401 2.824 19.384 1.00 93.88 186 ALA A N 1
ATOM 1381 C CA . ALA A 1 186 ? -4.638 1.481 19.910 1.00 93.88 186 ALA A CA 1
ATOM 1382 C C . ALA A 1 186 ? -3.753 1.178 21.133 1.00 93.88 186 ALA A C 1
ATOM 1384 O O . ALA A 1 186 ? -4.235 0.655 22.134 1.00 93.88 186 ALA A O 1
ATOM 1385 N N . LYS A 1 187 ? -2.471 1.569 21.105 1.00 95.00 187 LYS A N 1
ATOM 1386 C CA . LYS A 1 187 ? -1.549 1.432 22.247 1.00 95.00 187 LYS A CA 1
ATOM 1387 C C . LYS A 1 187 ? -1.966 2.265 23.451 1.00 95.00 187 LYS A C 1
ATOM 1389 O O . LYS A 1 187 ? -1.887 1.773 24.574 1.00 95.00 187 LYS A O 1
ATOM 1394 N N . LYS A 1 188 ? -2.398 3.509 23.238 1.00 94.56 188 LYS A N 1
ATOM 1395 C CA . LYS A 1 188 ? -2.910 4.363 24.316 1.00 94.56 188 LYS A CA 1
ATOM 1396 C C . LYS A 1 188 ? -4.123 3.706 24.976 1.00 94.56 188 LYS A C 1
ATOM 1398 O O . LYS A 1 188 ? -4.142 3.544 26.192 1.00 94.56 188 LYS A O 1
ATOM 1403 N N . GLN A 1 189 ? -5.065 3.222 24.170 1.00 92.31 189 GLN A N 1
ATOM 1404 C CA . GLN A 1 189 ? -6.247 2.540 24.680 1.00 92.31 189 GLN A CA 1
ATOM 1405 C C . GLN A 1 189 ? -5.898 1.227 25.395 1.00 92.31 189 GLN A C 1
ATOM 1407 O O . GLN A 1 189 ? -6.451 0.931 26.451 1.00 92.31 189 GLN A O 1
ATOM 1412 N N . LEU A 1 190 ? -4.922 0.470 24.887 1.00 93.19 190 LEU A N 1
ATOM 1413 C CA . LEU A 1 190 ? -4.391 -0.722 25.551 1.00 93.19 190 LEU A CA 1
ATOM 1414 C C . LEU A 1 190 ? -3.808 -0.392 26.934 1.00 93.19 190 LEU A C 1
ATOM 1416 O O . LEU A 1 190 ? -4.060 -1.116 27.897 1.00 93.19 190 LEU A O 1
ATOM 1420 N N . GLN A 1 191 ? -3.049 0.701 27.052 1.00 94.88 191 GLN A N 1
ATOM 1421 C CA . GLN A 1 191 ? -2.505 1.163 28.332 1.00 94.88 191 GLN A CA 1
ATOM 1422 C C . GLN A 1 191 ? -3.614 1.570 29.306 1.00 94.88 191 GLN A C 1
ATOM 1424 O O . GLN A 1 191 ? -3.522 1.272 30.496 1.00 94.88 191 GLN A O 1
ATOM 1429 N N . ASP A 1 192 ? -4.663 2.228 28.818 1.00 92.56 192 ASP A N 1
ATOM 1430 C CA . ASP A 1 192 ? -5.790 2.642 29.649 1.00 92.56 192 ASP A CA 1
ATOM 1431 C C . ASP A 1 192 ? -6.638 1.447 30.106 1.00 92.56 192 ASP A C 1
ATOM 1433 O O . ASP A 1 192 ? -7.027 1.394 31.273 1.00 92.56 192 ASP A O 1
ATOM 1437 N N . LEU A 1 193 ? -6.828 0.429 29.257 1.00 91.50 193 LEU A N 1
ATOM 1438 C CA . LEU A 1 193 ? -7.422 -0.851 29.658 1.00 91.50 193 LEU A CA 1
ATOM 1439 C C . LEU A 1 193 ? -6.570 -1.595 30.682 1.00 91.50 193 LEU A C 1
ATOM 1441 O O . LEU A 1 193 ? -7.104 -2.084 31.675 1.00 91.50 193 LEU A O 1
ATOM 1445 N N . ALA A 1 194 ? -5.251 -1.641 30.492 1.00 92.12 194 ALA A N 1
ATOM 1446 C CA . ALA A 1 194 ? -4.347 -2.324 31.412 1.00 92.12 194 ALA A CA 1
ATOM 1447 C C . ALA A 1 194 ? -4.415 -1.741 32.837 1.00 92.12 194 ALA A C 1
ATOM 1449 O O . ALA A 1 194 ? -4.350 -2.490 33.810 1.00 92.12 194 ALA A O 1
ATOM 1450 N N . LYS A 1 195 ? -4.620 -0.423 32.979 1.00 95.12 195 LYS A N 1
ATOM 1451 C CA . LYS A 1 195 ? -4.810 0.234 34.289 1.00 95.12 195 LYS A CA 1
ATOM 1452 C C . LYS A 1 195 ? -6.101 -0.191 34.996 1.00 95.12 195 LYS A C 1
ATOM 1454 O O . LYS A 1 195 ? -6.162 -0.128 36.220 1.00 95.12 195 LYS A O 1
ATOM 1459 N N . ARG A 1 196 ? -7.124 -0.614 34.245 1.00 94.50 196 ARG A N 1
ATOM 1460 C CA . ARG A 1 196 ? -8.441 -1.036 34.757 1.00 94.50 196 ARG A CA 1
ATOM 1461 C C . ARG A 1 196 ? -8.743 -2.513 34.494 1.00 94.50 196 ARG A C 1
ATOM 1463 O O . ARG A 1 196 ? -9.907 -2.900 34.467 1.00 94.50 196 ARG A O 1
ATOM 1470 N N . LEU A 1 197 ? -7.702 -3.335 34.338 1.00 91.62 197 LEU A N 1
ATOM 1471 C CA . LEU A 1 197 ? -7.808 -4.742 33.943 1.00 91.62 197 LEU A CA 1
ATOM 1472 C C . LEU A 1 197 ? -8.796 -5.579 34.782 1.00 91.62 197 LEU A C 1
ATOM 1474 O O . LEU A 1 197 ? -9.525 -6.358 34.176 1.00 91.62 197 LEU A O 1
ATOM 1478 N N . PRO A 1 198 ? -8.901 -5.424 36.123 1.00 94.44 198 PRO A N 1
ATOM 1479 C CA . PRO A 1 198 ? -9.878 -6.181 36.915 1.00 94.44 198 PRO A CA 1
ATOM 1480 C C . PRO A 1 198 ? -11.342 -5.931 36.523 1.00 94.44 198 PRO A C 1
ATOM 1482 O O . PRO A 1 198 ? -12.205 -6.732 36.865 1.00 94.44 198 PRO A O 1
ATOM 1485 N N . SER A 1 199 ? -11.612 -4.826 35.823 1.00 94.19 199 SER A N 1
ATOM 1486 C CA . SER A 1 199 ? -12.938 -4.420 35.352 1.00 94.19 199 SER A CA 1
ATOM 1487 C C . SER A 1 199 ? -13.077 -4.497 33.828 1.00 94.19 199 SER A C 1
ATOM 1489 O O . SER A 1 199 ? -14.078 -4.020 33.296 1.00 94.19 199 SER A O 1
ATOM 1491 N N . ALA A 1 200 ? -12.073 -5.024 33.120 1.00 92.56 200 ALA A N 1
ATOM 1492 C CA . ALA A 1 200 ? -12.130 -5.173 31.673 1.00 92.56 200 ALA A CA 1
ATOM 1493 C C . ALA A 1 200 ? -13.107 -6.294 31.295 1.00 92.56 200 ALA A C 1
ATOM 1495 O O . ALA A 1 200 ? -13.127 -7.359 31.911 1.00 92.56 200 ALA A O 1
ATOM 1496 N N . THR A 1 201 ? -13.913 -6.048 30.269 1.00 92.56 201 THR A N 1
ATOM 1497 C CA . THR A 1 201 ? -14.824 -7.045 29.696 1.00 92.56 201 THR A CA 1
ATOM 1498 C C . THR A 1 201 ? -14.050 -8.135 28.947 1.00 92.56 201 THR A C 1
ATOM 1500 O O . THR A 1 201 ? -12.933 -7.907 28.478 1.00 92.56 201 THR A O 1
ATOM 1503 N N . ASP A 1 202 ? -14.651 -9.314 28.757 1.00 91.19 202 ASP A N 1
ATOM 1504 C CA . ASP A 1 202 ? -14.018 -10.400 27.988 1.00 91.19 202 ASP A CA 1
ATOM 1505 C C . ASP A 1 202 ? -13.673 -9.972 26.553 1.00 91.19 202 ASP A C 1
ATOM 1507 O O . ASP A 1 202 ? -12.620 -10.334 26.026 1.00 91.19 202 ASP A O 1
ATOM 1511 N N . VAL A 1 203 ? -14.520 -9.135 25.944 1.00 89.50 203 VAL A N 1
ATOM 1512 C CA . VAL A 1 203 ? -14.306 -8.572 24.602 1.00 89.50 203 VAL A CA 1
ATOM 1513 C C . VAL A 1 203 ? -13.082 -7.654 24.575 1.00 89.50 203 VAL A C 1
ATOM 1515 O O . VAL A 1 203 ? -12.253 -7.752 23.671 1.00 89.50 203 VAL A O 1
ATOM 1518 N N . GLU A 1 204 ? -12.926 -6.793 25.583 1.00 91.19 204 GLU A N 1
ATOM 1519 C CA . GLU A 1 204 ? -11.748 -5.936 25.744 1.00 91.19 204 GLU A CA 1
ATOM 1520 C C . GLU A 1 204 ? -10.475 -6.772 25.944 1.00 91.19 204 GLU A C 1
ATOM 1522 O O . GLU A 1 204 ? -9.475 -6.542 25.265 1.00 91.19 204 GLU A O 1
ATOM 1527 N N . VAL A 1 205 ? -10.510 -7.786 26.812 1.00 91.69 205 VAL A N 1
ATOM 1528 C CA . VAL A 1 205 ? -9.370 -8.691 27.043 1.00 91.69 205 VAL A CA 1
ATOM 1529 C C . VAL A 1 205 ? -8.999 -9.453 25.769 1.00 91.69 205 VAL A C 1
ATOM 1531 O O . VAL A 1 205 ? -7.815 -9.636 25.468 1.00 91.69 205 VAL A O 1
ATOM 1534 N N . GLN A 1 206 ? -9.991 -9.893 24.998 1.00 89.81 206 GLN A N 1
ATOM 1535 C CA . GLN A 1 206 ? -9.768 -10.580 23.733 1.00 89.81 206 GLN A CA 1
ATOM 1536 C C . GLN A 1 206 ? -9.149 -9.653 22.684 1.00 89.81 206 GLN A C 1
ATOM 1538 O O . GLN A 1 206 ? -8.186 -10.041 22.019 1.00 89.81 206 GLN A O 1
ATOM 1543 N N . TRP A 1 207 ? -9.622 -8.410 22.588 1.00 91.19 207 TRP A N 1
ATOM 1544 C CA . TRP A 1 207 ? -9.006 -7.393 21.740 1.00 91.19 207 TRP A CA 1
ATOM 1545 C C . TRP A 1 207 ? -7.529 -7.165 22.092 1.00 91.19 207 TRP A C 1
ATOM 1547 O O . TRP A 1 207 ? -6.670 -7.183 21.208 1.00 91.19 207 TRP A O 1
ATOM 1557 N N . MET A 1 208 ? -7.205 -7.036 23.383 1.00 91.81 208 MET A N 1
ATOM 1558 C CA . MET A 1 208 ? -5.817 -6.876 23.834 1.00 91.81 208 MET A CA 1
ATOM 1559 C C . MET A 1 208 ? -4.924 -8.026 23.348 1.00 91.81 208 MET A C 1
ATOM 1561 O O . MET A 1 208 ? -3.793 -7.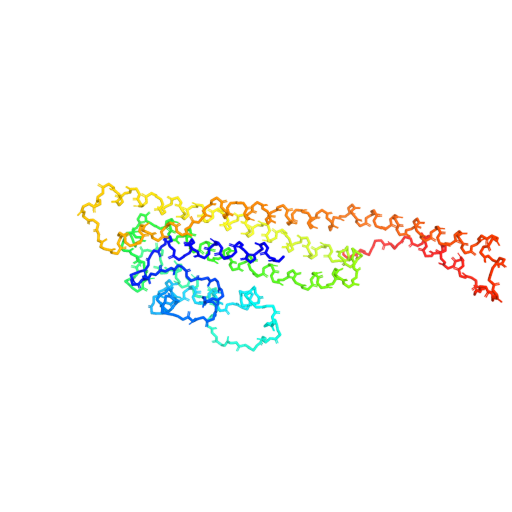796 22.920 1.00 91.81 208 MET A O 1
ATOM 1565 N N . LYS A 1 209 ? -5.430 -9.269 23.373 1.00 91.69 209 LYS A N 1
ATOM 1566 C CA . LYS A 1 209 ? -4.703 -10.441 22.859 1.00 91.69 209 LYS A CA 1
ATOM 1567 C C . LYS A 1 209 ? -4.494 -10.369 21.350 1.00 91.69 209 LYS A C 1
ATOM 1569 O O . LYS A 1 209 ? -3.463 -10.833 20.881 1.00 91.69 209 LYS A O 1
ATOM 1574 N N . GLN A 1 210 ? -5.432 -9.810 20.591 1.00 90.50 210 GLN A N 1
ATOM 1575 C CA . GLN A 1 210 ? -5.339 -9.727 19.130 1.00 90.50 210 GLN A CA 1
ATOM 1576 C C . GLN A 1 210 ? -4.296 -8.725 18.645 1.00 90.50 210 GLN A C 1
ATOM 1578 O O . GLN A 1 210 ? -3.665 -8.960 17.619 1.00 90.50 210 GLN A O 1
ATOM 1583 N N . LEU A 1 211 ? -4.033 -7.660 19.405 1.00 92.12 211 LEU A N 1
ATOM 1584 C CA . LEU A 1 211 ? -2.985 -6.694 19.058 1.00 92.12 211 LEU A CA 1
ATOM 1585 C C . LEU A 1 211 ? -1.593 -7.333 18.912 1.00 92.12 211 LEU A C 1
ATOM 1587 O O . LEU A 1 211 ? -0.749 -6.783 18.212 1.00 92.12 211 LEU A O 1
ATOM 1591 N N . ARG A 1 212 ? -1.359 -8.521 19.493 1.00 92.88 212 ARG A N 1
ATOM 1592 C CA . ARG A 1 212 ? -0.106 -9.281 19.325 1.00 92.88 212 ARG A CA 1
ATOM 1593 C C . ARG A 1 212 ? 0.172 -9.713 17.882 1.00 92.88 212 ARG A C 1
ATOM 1595 O O . ARG A 1 212 ? 1.306 -10.049 17.571 1.00 92.88 212 ARG A O 1
ATOM 1602 N N . PHE A 1 213 ? -0.859 -9.775 17.038 1.00 93.12 213 PHE A N 1
ATOM 1603 C CA . PHE A 1 213 ? -0.725 -10.151 15.631 1.00 93.12 213 PHE A CA 1
ATOM 1604 C C . PHE A 1 213 ? -0.267 -8.978 14.756 1.00 93.12 213 PHE A C 1
ATOM 1606 O O . PHE A 1 213 ? 0.019 -9.173 13.577 1.00 93.12 213 PHE A O 1
ATOM 1613 N N . VAL A 1 214 ? -0.192 -7.764 15.311 1.00 95.44 214 VAL A N 1
ATOM 1614 C CA . VAL A 1 214 ? 0.334 -6.605 14.597 1.00 95.44 214 VAL A CA 1
ATOM 1615 C C . VAL A 1 214 ? 1.852 -6.543 14.764 1.00 95.44 214 VAL A C 1
ATOM 1617 O O . VAL A 1 214 ? 2.364 -6.164 15.816 1.00 95.44 214 VAL A O 1
ATOM 1620 N N . ASP A 1 215 ? 2.576 -6.874 13.698 1.00 96.62 215 ASP A N 1
ATOM 1621 C CA . ASP A 1 215 ? 4.034 -6.744 13.633 1.00 96.62 215 ASP A CA 1
ATOM 1622 C C . ASP A 1 215 ? 4.435 -5.361 13.082 1.00 96.62 215 ASP A C 1
ATOM 1624 O O . ASP A 1 215 ? 4.700 -5.175 11.891 1.00 96.62 215 ASP A O 1
ATOM 1628 N N . GLU A 1 216 ? 4.433 -4.348 13.956 1.00 96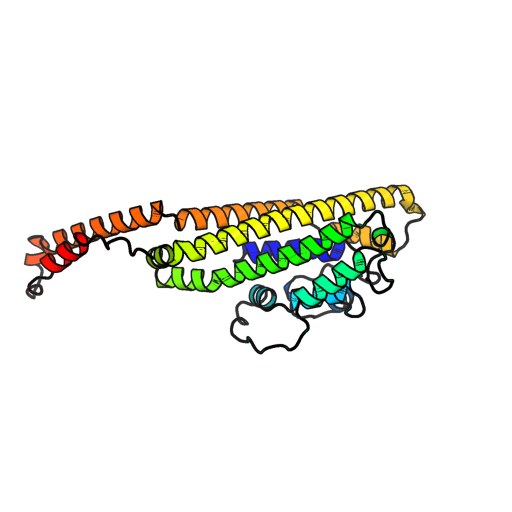.19 216 GLU A N 1
ATOM 1629 C CA . GLU A 1 216 ? 4.829 -2.977 13.596 1.00 96.19 216 GLU A CA 1
ATOM 1630 C C . GLU A 1 216 ? 6.277 -2.852 13.087 1.00 96.19 216 GLU A C 1
ATOM 1632 O O . GLU A 1 216 ? 6.485 -2.116 12.113 1.00 96.19 216 GLU A O 1
ATOM 1637 N N . PRO A 1 217 ? 7.289 -3.520 13.688 1.00 97.12 217 PRO A N 1
ATOM 1638 C CA . PRO A 1 217 ? 8.645 -3.525 13.144 1.00 97.12 217 PRO A CA 1
ATOM 1639 C C . PRO A 1 217 ? 8.680 -4.011 11.697 1.00 97.12 217 PRO A C 1
ATOM 1641 O O . PRO A 1 217 ? 9.218 -3.311 10.834 1.00 97.12 217 PRO A O 1
ATOM 1644 N N . ARG A 1 218 ? 8.037 -5.149 11.408 1.00 97.31 218 ARG A N 1
ATOM 1645 C CA . ARG A 1 218 ? 7.991 -5.699 10.055 1.00 97.31 218 ARG A CA 1
ATOM 1646 C C . ARG A 1 218 ? 7.258 -4.782 9.083 1.00 97.31 218 ARG A C 1
ATOM 1648 O O . ARG A 1 218 ? 7.740 -4.560 7.973 1.00 97.31 218 ARG A O 1
ATOM 1655 N N . LEU A 1 219 ? 6.134 -4.196 9.494 1.00 95.69 219 LEU A N 1
ATOM 1656 C CA . LEU A 1 219 ? 5.398 -3.233 8.671 1.00 95.69 219 LEU A CA 1
ATOM 1657 C C . LEU A 1 219 ? 6.262 -2.002 8.333 1.00 95.69 219 LEU A C 1
ATOM 1659 O O . LEU A 1 219 ? 6.278 -1.537 7.193 1.00 95.69 219 LEU A O 1
ATOM 1663 N N . SER A 1 220 ? 7.037 -1.500 9.299 1.00 97.19 220 SER A N 1
ATOM 1664 C CA . SER A 1 220 ? 7.978 -0.389 9.096 1.00 97.19 220 SER A CA 1
ATOM 1665 C C . SER A 1 220 ? 9.103 -0.748 8.113 1.00 97.19 220 SER A C 1
ATOM 1667 O O . SER A 1 220 ? 9.438 0.055 7.236 1.00 97.19 220 SER A O 1
ATOM 1669 N N . GLU A 1 221 ? 9.659 -1.960 8.210 1.00 97.88 221 GLU A N 1
ATOM 1670 C CA . GLU A 1 221 ? 10.645 -2.475 7.252 1.00 97.88 221 GLU A CA 1
ATOM 1671 C C . GLU A 1 221 ? 10.077 -2.556 5.834 1.00 97.88 221 GLU A C 1
ATOM 1673 O O . GLU A 1 221 ? 10.728 -2.102 4.892 1.00 97.88 221 GLU A O 1
ATOM 1678 N N . LEU A 1 222 ? 8.861 -3.090 5.685 1.00 97.50 222 LEU A N 1
ATOM 1679 C CA . LEU A 1 222 ? 8.179 -3.220 4.397 1.00 97.50 222 LEU A CA 1
ATOM 1680 C C . LEU A 1 222 ? 7.887 -1.854 3.770 1.00 97.50 222 LEU A C 1
ATOM 1682 O O . LEU A 1 222 ? 8.123 -1.673 2.575 1.00 97.50 222 LEU A O 1
ATOM 1686 N N . HIS A 1 223 ? 7.451 -0.868 4.561 1.00 96.31 223 HIS A N 1
ATOM 1687 C CA . HIS A 1 223 ? 7.274 0.504 4.079 1.00 96.31 223 HIS A CA 1
ATOM 1688 C C . HIS A 1 223 ? 8.580 1.098 3.548 1.00 96.31 223 HIS A C 1
ATOM 1690 O O . HIS A 1 223 ? 8.588 1.698 2.473 1.00 96.31 223 HIS A O 1
ATOM 1696 N N . ARG A 1 224 ? 9.685 0.927 4.285 1.00 97.38 224 ARG A N 1
ATOM 1697 C CA . ARG A 1 224 ? 11.003 1.399 3.847 1.00 97.38 224 ARG A CA 1
ATOM 1698 C C . ARG A 1 224 ? 11.435 0.702 2.556 1.00 97.38 224 ARG A C 1
ATOM 1700 O O . ARG A 1 224 ? 11.815 1.385 1.614 1.00 97.38 224 ARG A O 1
ATOM 1707 N N . ALA A 1 225 ? 11.318 -0.623 2.493 1.00 97.25 225 ALA A N 1
ATOM 1708 C CA . ALA A 1 225 ? 11.691 -1.403 1.316 1.00 97.25 225 ALA A CA 1
ATOM 1709 C C . ALA A 1 225 ? 10.873 -1.007 0.072 1.00 97.25 225 ALA A C 1
ATOM 1711 O O . ALA A 1 225 ? 11.430 -0.864 -1.015 1.00 97.25 225 ALA A O 1
ATOM 1712 N N . CYS A 1 226 ? 9.564 -0.771 0.225 1.00 95.62 226 CYS A N 1
ATOM 1713 C CA . CYS A 1 226 ? 8.717 -0.293 -0.871 1.00 95.62 226 CYS A CA 1
ATOM 1714 C C . CYS A 1 226 ? 9.140 1.101 -1.356 1.00 95.62 226 CYS A C 1
ATOM 1716 O O . CYS A 1 226 ? 9.231 1.316 -2.563 1.00 95.62 226 CYS A O 1
ATOM 1718 N N . ALA A 1 227 ? 9.435 2.027 -0.437 1.00 95.44 227 ALA A N 1
ATOM 1719 C CA . ALA A 1 227 ? 9.881 3.377 -0.783 1.00 95.44 227 ALA A CA 1
ATOM 1720 C C . ALA A 1 227 ? 11.248 3.366 -1.491 1.00 95.44 227 ALA A C 1
ATOM 1722 O O . ALA A 1 227 ? 11.445 4.059 -2.487 1.00 95.44 227 ALA A O 1
ATOM 1723 N N . GLU A 1 228 ? 12.186 2.538 -1.024 1.00 96.12 228 GLU A N 1
ATOM 1724 C CA . GLU A 1 228 ? 13.482 2.338 -1.681 1.0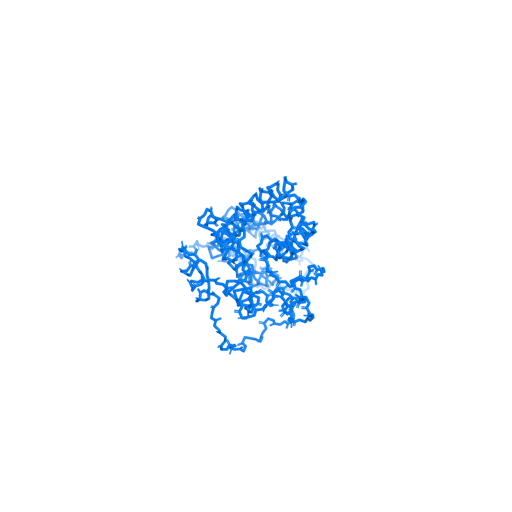0 96.12 228 GLU A CA 1
ATOM 1725 C C . GLU A 1 228 ? 13.308 1.778 -3.098 1.00 96.12 228 GLU A C 1
ATOM 1727 O O . GLU A 1 228 ? 13.942 2.262 -4.036 1.00 96.12 228 GLU A O 1
ATOM 1732 N N . GLN A 1 229 ? 12.409 0.807 -3.286 1.00 94.12 229 GLN A N 1
ATOM 1733 C CA . GLN A 1 229 ? 12.132 0.243 -4.605 1.00 94.12 229 GLN A CA 1
ATOM 1734 C C . GLN A 1 229 ? 11.479 1.267 -5.546 1.00 94.12 229 GLN A C 1
ATOM 1736 O O . GLN A 1 229 ? 11.871 1.363 -6.708 1.00 94.12 229 GLN A O 1
ATOM 1741 N N . ALA A 1 230 ? 10.524 2.065 -5.067 1.00 93.00 230 ALA A N 1
ATOM 1742 C CA . ALA A 1 230 ? 9.906 3.123 -5.864 1.00 93.00 230 ALA A CA 1
ATOM 1743 C C . ALA A 1 230 ? 10.919 4.211 -6.269 1.00 93.00 230 ALA A C 1
ATOM 1745 O O . ALA A 1 230 ? 10.944 4.640 -7.429 1.00 93.00 230 ALA A O 1
ATOM 1746 N N . ALA A 1 231 ? 11.836 4.576 -5.368 1.00 92.50 231 ALA A N 1
ATOM 1747 C CA . ALA A 1 231 ? 12.939 5.487 -5.665 1.00 92.50 231 ALA A CA 1
ATOM 1748 C C . ALA A 1 231 ? 13.913 4.909 -6.710 1.00 92.50 231 ALA A C 1
ATOM 1750 O O . ALA A 1 231 ? 14.352 5.629 -7.608 1.00 92.50 231 ALA A O 1
ATOM 1751 N N . GLN A 1 232 ? 14.216 3.607 -6.643 1.00 91.56 232 GLN A N 1
ATOM 1752 C CA . GLN A 1 232 ? 15.031 2.919 -7.651 1.00 91.56 232 GLN A CA 1
ATOM 1753 C C . GLN A 1 232 ? 14.358 2.916 -9.029 1.00 91.56 232 GLN A C 1
ATOM 1755 O O . GLN A 1 232 ? 14.998 3.231 -10.028 1.00 91.56 232 GLN A O 1
ATOM 1760 N N . VAL A 1 233 ? 13.059 2.615 -9.116 1.00 89.62 233 VAL A N 1
ATOM 1761 C CA . VAL A 1 233 ? 12.343 2.673 -10.404 1.00 89.62 233 VAL A CA 1
ATOM 1762 C C . VAL A 1 233 ? 12.307 4.112 -10.937 1.00 89.62 233 VAL A C 1
ATOM 1764 O O . VAL A 1 233 ? 12.508 4.345 -12.130 1.00 89.62 233 VAL A O 1
ATOM 1767 N N . SER A 1 234 ? 12.124 5.100 -10.062 1.00 89.75 234 SER A N 1
ATOM 1768 C CA . SER A 1 234 ? 12.160 6.516 -10.442 1.00 89.75 234 SER A CA 1
ATOM 1769 C C . SER A 1 234 ? 13.526 6.943 -10.996 1.00 89.75 234 SER A C 1
ATOM 1771 O O . SER A 1 234 ? 13.590 7.686 -11.976 1.00 89.75 234 SER A O 1
ATOM 1773 N N . SER A 1 235 ? 14.634 6.451 -10.432 1.00 88.44 235 SER A N 1
ATOM 1774 C CA . SER A 1 235 ? 15.975 6.765 -10.943 1.00 88.44 235 SER A CA 1
ATOM 1775 C C . SER A 1 235 ? 16.253 6.098 -12.296 1.00 88.44 235 SER A C 1
ATOM 1777 O O . SER A 1 235 ? 16.782 6.751 -13.203 1.00 88.44 235 SER A O 1
ATOM 1779 N N . LEU A 1 236 ? 15.807 4.851 -12.481 1.00 84.69 236 LEU A N 1
ATOM 1780 C CA . LEU A 1 236 ? 15.903 4.111 -13.749 1.00 84.69 236 LEU A CA 1
ATOM 1781 C C . LEU A 1 236 ? 15.048 4.715 -14.866 1.00 84.69 236 LEU A C 1
ATOM 1783 O O . LEU A 1 236 ? 15.339 4.541 -16.044 1.00 84.69 236 LEU A O 1
ATOM 1787 N N . THR A 1 237 ? 14.002 5.452 -14.512 1.00 84.25 237 THR A N 1
ATOM 1788 C CA . THR A 1 237 ? 13.129 6.128 -15.478 1.00 84.25 237 THR A CA 1
ATOM 1789 C C . THR A 1 237 ? 13.491 7.601 -15.644 1.00 84.25 237 THR A C 1
ATOM 1791 O O . THR A 1 237 ? 12.750 8.350 -16.269 1.00 84.25 237 THR A O 1
ATOM 1794 N N . SER A 1 238 ? 14.626 8.057 -15.108 1.00 85.62 238 SER A N 1
ATOM 1795 C CA . SER A 1 238 ? 15.012 9.469 -15.142 1.00 85.62 238 SER A CA 1
ATOM 1796 C C . SER A 1 238 ? 15.384 9.974 -16.546 1.00 85.62 238 SER A C 1
ATOM 1798 O O . SER A 1 238 ? 15.762 9.221 -17.443 1.00 85.62 238 SER A O 1
ATOM 1800 N N . ALA A 1 239 ? 15.323 11.299 -16.736 1.00 82.19 239 ALA A N 1
ATOM 1801 C CA . ALA A 1 239 ? 15.788 11.941 -17.971 1.00 82.19 239 ALA A CA 1
ATOM 1802 C C . ALA A 1 239 ? 17.286 11.699 -18.220 1.00 82.19 239 ALA A C 1
ATOM 1804 O O . ALA A 1 239 ? 17.710 11.562 -19.363 1.00 82.19 239 ALA A O 1
ATOM 1805 N N . ALA A 1 240 ? 18.080 11.641 -17.147 1.00 80.44 240 ALA A N 1
ATOM 1806 C CA . ALA A 1 240 ? 19.503 11.335 -17.228 1.00 80.44 240 ALA A CA 1
ATOM 1807 C C . ALA A 1 240 ? 19.721 9.934 -17.810 1.00 80.44 240 ALA A C 1
ATOM 1809 O O . ALA A 1 240 ? 20.494 9.775 -18.752 1.00 80.44 240 ALA A O 1
ATOM 1810 N N . ARG A 1 241 ? 18.945 8.949 -17.343 1.00 82.12 241 ARG A N 1
ATOM 1811 C CA . ARG A 1 241 ? 19.001 7.583 -17.862 1.00 82.12 241 ARG A CA 1
ATOM 1812 C C . ARG A 1 241 ? 18.620 7.495 -19.342 1.00 82.12 241 ARG A C 1
ATOM 1814 O O . ARG A 1 241 ? 19.259 6.776 -20.101 1.00 82.12 241 ARG A O 1
ATOM 1821 N N . GLU A 1 242 ? 17.629 8.269 -19.779 1.00 81.75 242 GLU A N 1
ATOM 1822 C CA . GLU A 1 242 ? 17.272 8.377 -21.201 1.00 81.75 242 GLU A CA 1
ATOM 1823 C C . GLU A 1 242 ? 18.457 8.874 -22.052 1.00 81.75 242 GLU A C 1
ATOM 1825 O O . GLU A 1 242 ? 18.721 8.339 -23.131 1.00 81.75 242 GLU A O 1
ATOM 1830 N N . VAL A 1 243 ? 19.190 9.880 -21.568 1.00 83.88 243 VAL A N 1
ATOM 1831 C CA . VAL A 1 243 ? 20.381 10.408 -22.250 1.00 83.88 243 VAL A CA 1
ATOM 1832 C C . VAL A 1 243 ? 21.501 9.368 -22.282 1.00 83.88 243 VAL A C 1
ATOM 1834 O O . VAL A 1 243 ? 22.077 9.148 -23.346 1.00 83.88 243 VAL A O 1
ATOM 1837 N N . GLU A 1 244 ? 21.774 8.692 -21.164 1.00 84.69 244 GLU A N 1
ATOM 1838 C CA . GLU A 1 244 ? 22.765 7.608 -21.092 1.00 84.69 244 GLU A CA 1
ATOM 1839 C C . GLU A 1 244 ? 22.470 6.498 -22.103 1.00 84.69 244 GLU A C 1
ATOM 1841 O O . GLU A 1 244 ? 23.356 6.085 -22.847 1.00 84.69 244 GLU A O 1
ATOM 1846 N N . LEU A 1 245 ? 21.216 6.046 -22.180 1.00 82.81 245 LEU A N 1
ATOM 1847 C CA . LEU A 1 245 ? 20.806 4.994 -23.109 1.00 82.81 245 LEU A CA 1
ATOM 1848 C C . LEU A 1 245 ? 20.939 5.435 -24.566 1.00 82.81 245 LEU A C 1
ATOM 1850 O O . LEU A 1 245 ? 21.382 4.653 -25.405 1.00 82.81 245 LEU A O 1
ATOM 1854 N N . LYS A 1 246 ? 20.606 6.693 -24.878 1.00 82.75 246 LYS A N 1
ATOM 1855 C CA . LYS A 1 246 ? 20.809 7.260 -26.220 1.00 82.75 246 LYS A CA 1
ATOM 1856 C C . LYS A 1 246 ? 22.291 7.324 -26.593 1.00 82.75 246 LYS A C 1
ATOM 1858 O O . LYS A 1 246 ? 22.635 7.001 -27.729 1.00 82.75 246 LYS A O 1
ATOM 1863 N N . LEU A 1 247 ? 23.160 7.716 -25.660 1.00 85.38 247 LEU A N 1
ATOM 1864 C CA . LEU A 1 247 ? 24.610 7.738 -25.871 1.00 85.38 247 LEU A CA 1
ATOM 1865 C C . LEU A 1 247 ? 25.165 6.324 -26.074 1.00 85.38 247 LEU A C 1
ATOM 1867 O O . LEU A 1 247 ? 25.826 6.081 -27.080 1.00 85.38 247 LEU A O 1
ATOM 1871 N N . ALA A 1 248 ? 24.813 5.378 -25.202 1.00 85.06 248 ALA A N 1
ATOM 1872 C CA . ALA A 1 248 ? 25.237 3.984 -25.313 1.00 85.06 248 ALA A CA 1
ATOM 1873 C C . ALA A 1 248 ? 24.754 3.331 -26.621 1.00 85.06 248 ALA A C 1
ATOM 1875 O O . ALA A 1 248 ? 25.516 2.633 -27.288 1.00 85.06 248 ALA A O 1
ATOM 1876 N N . ALA A 1 249 ? 23.511 3.598 -27.041 1.00 82.44 249 ALA A N 1
ATOM 1877 C CA . ALA A 1 249 ? 22.985 3.118 -28.318 1.00 82.44 249 ALA A CA 1
ATOM 1878 C C . ALA A 1 249 ? 23.765 3.697 -29.506 1.00 82.44 249 ALA A C 1
ATOM 1880 O O . ALA A 1 249 ? 24.100 2.974 -30.444 1.00 82.44 249 ALA A O 1
ATOM 1881 N N . LYS A 1 250 ? 24.095 4.992 -29.458 1.00 80.88 250 LYS A N 1
ATOM 1882 C CA . LYS A 1 250 ? 24.905 5.649 -30.486 1.00 80.88 250 LYS A CA 1
ATOM 1883 C C . LYS A 1 250 ? 26.307 5.045 -30.571 1.00 80.88 250 LYS A C 1
ATOM 1885 O O . LYS A 1 250 ? 26.757 4.734 -31.671 1.00 80.88 250 LYS A O 1
ATOM 1890 N N . GLU A 1 251 ? 26.977 4.858 -29.439 1.00 83.38 251 GLU A N 1
ATOM 1891 C CA . GLU A 1 251 ? 28.304 4.235 -29.372 1.00 83.38 251 GLU A CA 1
ATOM 1892 C C . GLU A 1 251 ? 28.274 2.788 -29.881 1.00 83.38 251 GLU A C 1
ATOM 1894 O O . GLU A 1 251 ? 29.100 2.411 -30.712 1.00 83.38 251 GLU A O 1
ATOM 1899 N N . GLY A 1 252 ? 27.281 1.995 -29.471 1.00 83.69 252 GLY A N 1
ATOM 1900 C CA . GLY A 1 252 ? 27.096 0.623 -29.946 1.00 83.69 252 GLY A CA 1
ATOM 1901 C C . GLY A 1 252 ? 26.865 0.547 -31.457 1.00 83.69 252 GLY A C 1
ATOM 1902 O O . GLY A 1 252 ? 27.505 -0.249 -32.141 1.00 83.69 252 GLY A O 1
ATOM 1903 N N . LEU A 1 253 ? 26.021 1.420 -32.016 1.00 80.75 253 LEU A N 1
ATOM 1904 C CA . LEU A 1 253 ? 25.817 1.502 -33.467 1.00 80.75 253 LEU A CA 1
ATOM 1905 C C . LEU A 1 253 ? 27.100 1.890 -34.209 1.00 80.75 253 LEU A C 1
ATOM 1907 O O . LEU A 1 253 ? 27.377 1.341 -35.273 1.00 80.75 253 LEU A O 1
ATOM 1911 N N . GLN A 1 254 ? 27.906 2.796 -33.651 1.00 80.06 254 GLN A N 1
ATOM 1912 C CA . GLN A 1 254 ? 29.204 3.154 -34.224 1.00 80.06 254 GLN A CA 1
ATOM 1913 C C . GLN A 1 254 ? 30.191 1.979 -34.199 1.00 80.06 254 GLN A C 1
ATOM 1915 O O . GLN A 1 254 ? 30.899 1.775 -35.184 1.00 80.06 254 GLN A O 1
ATOM 1920 N N . GLN A 1 255 ? 30.213 1.191 -33.120 1.00 83.94 255 GLN A N 1
ATOM 1921 C CA . GLN A 1 255 ? 31.039 -0.017 -33.006 1.00 83.94 255 GLN A CA 1
ATOM 1922 C C . GLN A 1 255 ? 30.591 -1.122 -33.970 1.00 83.94 255 GLN A C 1
ATOM 1924 O O . GLN A 1 255 ? 31.420 -1.759 -34.612 1.00 83.94 255 GLN A O 1
ATOM 1929 N N . ILE A 1 256 ? 29.282 -1.334 -34.126 1.00 82.44 256 ILE A N 1
ATOM 1930 C CA . ILE A 1 256 ? 28.758 -2.287 -35.109 1.00 82.44 256 ILE A CA 1
ATOM 1931 C C . ILE A 1 256 ? 29.122 -1.813 -36.519 1.00 82.44 256 ILE A C 1
ATOM 1933 O O . ILE A 1 256 ? 29.689 -2.574 -37.298 1.00 82.44 256 ILE A O 1
ATOM 1937 N N . ALA A 1 257 ? 28.876 -0.541 -36.840 1.00 82.56 257 ALA A N 1
ATOM 1938 C CA . ALA A 1 257 ? 29.224 0.015 -38.143 1.00 82.56 257 ALA A CA 1
ATOM 1939 C C . ALA A 1 257 ? 30.727 -0.114 -38.444 1.00 82.56 257 ALA A C 1
ATOM 1941 O O . ALA A 1 257 ? 31.096 -0.430 -39.573 1.00 82.56 257 ALA A O 1
ATOM 1942 N N . SER A 1 258 ? 31.603 0.100 -37.456 1.00 84.69 258 SER A N 1
ATOM 1943 C CA . SER A 1 258 ? 33.047 -0.080 -37.637 1.00 84.69 258 SER A CA 1
ATOM 1944 C C . SER A 1 258 ? 33.437 -1.550 -37.814 1.00 84.69 258 SER A C 1
ATOM 1946 O O . SER A 1 258 ? 34.274 -1.840 -38.666 1.00 84.69 258 SER A O 1
ATOM 1948 N N . ALA A 1 259 ? 32.793 -2.481 -37.101 1.00 86.38 259 ALA A N 1
ATOM 1949 C CA . ALA A 1 259 ? 33.011 -3.918 -37.262 1.00 86.38 259 ALA A CA 1
ATOM 1950 C C . ALA A 1 259 ? 32.611 -4.409 -38.664 1.00 86.38 259 ALA A C 1
ATOM 1952 O O . ALA A 1 259 ? 33.404 -5.086 -39.318 1.00 86.38 259 ALA A O 1
ATOM 1953 N N . PHE A 1 260 ? 31.442 -4.001 -39.171 1.00 81.50 260 PHE A N 1
ATOM 1954 C CA . PHE A 1 260 ? 30.990 -4.318 -40.536 1.00 81.50 260 PHE A CA 1
ATOM 1955 C C . PHE A 1 260 ? 31.897 -3.718 -41.623 1.00 81.50 260 PHE A C 1
ATOM 1957 O O . PHE A 1 260 ? 32.019 -4.265 -42.720 1.00 81.50 260 PHE A O 1
ATOM 1964 N N . LEU A 1 261 ? 32.548 -2.592 -41.326 1.00 82.69 261 LEU A N 1
ATOM 1965 C CA . LEU A 1 261 ? 33.521 -1.951 -42.210 1.00 82.69 261 LEU A CA 1
ATOM 1966 C C . LEU A 1 261 ? 34.952 -2.481 -42.044 1.00 82.69 261 LEU A C 1
ATOM 1968 O O . LEU A 1 261 ? 35.846 -2.034 -42.763 1.00 82.69 261 LEU A O 1
ATOM 1972 N N . SER A 1 262 ? 35.197 -3.395 -41.105 1.00 90.19 262 SER A N 1
ATOM 1973 C CA . SER A 1 262 ? 36.537 -3.927 -40.868 1.00 90.19 262 SER A CA 1
ATOM 1974 C C . SER A 1 262 ? 36.962 -4.883 -41.985 1.00 90.19 262 SER A C 1
ATOM 1976 O O . SER A 1 262 ? 36.168 -5.684 -42.481 1.00 90.19 262 SER A O 1
ATOM 1978 N N . ALA A 1 263 ? 38.242 -4.823 -42.363 1.00 87.81 263 ALA A N 1
ATOM 1979 C CA . ALA A 1 263 ? 38.789 -5.667 -43.424 1.00 87.81 263 ALA A CA 1
ATOM 1980 C C . ALA A 1 263 ? 38.706 -7.167 -43.085 1.00 87.81 263 ALA A C 1
ATOM 1982 O O . ALA A 1 263 ? 38.442 -7.972 -43.971 1.00 87.81 263 ALA A O 1
ATOM 1983 N N . ASP A 1 264 ? 38.883 -7.543 -41.811 1.00 91.44 264 ASP A N 1
ATOM 1984 C CA . ASP A 1 264 ? 38.770 -8.942 -41.368 1.00 91.44 264 ASP A CA 1
ATOM 1985 C C . ASP A 1 264 ? 37.333 -9.468 -41.497 1.00 91.44 264 ASP A C 1
ATOM 1987 O O . ASP A 1 264 ? 37.127 -10.557 -42.029 1.00 91.44 264 ASP A O 1
ATOM 1991 N N . PHE A 1 265 ? 36.326 -8.682 -41.093 1.00 87.56 265 PHE A N 1
ATOM 1992 C CA . PHE A 1 265 ? 34.924 -9.062 -41.280 1.00 87.56 265 PHE A CA 1
ATOM 1993 C C . PHE A 1 265 ? 34.578 -9.193 -42.769 1.00 87.56 265 PHE A C 1
ATOM 1995 O O . PHE A 1 265 ? 34.039 -10.216 -43.185 1.00 87.56 265 PHE A O 1
ATOM 2002 N N . GLN A 1 266 ? 34.963 -8.208 -43.590 1.00 84.69 266 GLN A N 1
ATOM 2003 C CA . GLN A 1 266 ? 34.715 -8.222 -45.036 1.00 84.69 266 GLN A CA 1
ATOM 2004 C C . GLN A 1 266 ? 35.389 -9.403 -45.744 1.00 84.69 266 GLN A C 1
ATOM 2006 O O . GLN A 1 266 ? 34.776 -10.015 -46.613 1.00 84.69 266 GLN A O 1
ATOM 2011 N N . ALA A 1 267 ? 36.614 -9.767 -45.353 1.00 89.00 267 ALA A N 1
ATOM 2012 C CA . ALA A 1 267 ? 37.331 -10.909 -45.921 1.00 89.00 267 ALA A CA 1
ATOM 2013 C C . ALA A 1 267 ? 36.673 -12.263 -45.596 1.00 89.00 267 ALA A C 1
ATOM 2015 O O . ALA A 1 267 ? 36.874 -13.236 -46.321 1.00 89.00 267 ALA A O 1
ATOM 2016 N N . ARG A 1 268 ? 35.894 -12.338 -44.508 1.00 89.94 268 ARG A N 1
ATOM 2017 C CA . ARG A 1 268 ? 35.179 -13.551 -44.074 1.00 89.94 268 ARG A CA 1
ATOM 2018 C C . ARG A 1 268 ? 33.764 -13.657 -44.644 1.00 89.94 268 ARG A C 1
ATOM 2020 O O . ARG A 1 268 ? 33.177 -14.737 -44.591 1.00 89.94 268 ARG A O 1
ATOM 2027 N N . CYS A 1 269 ? 33.199 -12.572 -45.168 1.00 86.12 269 CYS A N 1
ATOM 2028 C CA . CYS A 1 269 ? 31.878 -12.587 -45.787 1.00 86.12 269 CYS A CA 1
ATOM 2029 C C . CYS A 1 269 ? 31.918 -13.320 -47.138 1.00 86.12 269 CYS A C 1
ATOM 2031 O O . CYS A 1 269 ? 32.630 -12.923 -48.055 1.00 86.12 269 CYS A O 1
ATOM 2033 N N . SER A 1 270 ? 31.111 -14.374 -47.288 1.00 84.88 270 SER A N 1
ATOM 2034 C CA . SER A 1 270 ? 30.940 -15.097 -48.560 1.00 84.88 270 SER A CA 1
ATOM 2035 C C . SER A 1 270 ? 30.000 -14.388 -49.544 1.00 84.88 270 SER A C 1
ATOM 2037 O O . SER A 1 270 ? 29.999 -14.697 -50.733 1.00 84.88 270 SER A O 1
ATOM 2039 N N . LEU A 1 271 ? 29.203 -13.440 -49.048 1.00 83.94 271 LEU A N 1
ATOM 2040 C CA . LEU A 1 271 ? 28.303 -12.588 -49.816 1.00 83.94 271 LEU A CA 1
ATOM 2041 C C . LEU A 1 271 ? 28.688 -11.128 -49.590 1.00 83.94 271 LEU A C 1
ATOM 2043 O O . LEU A 1 271 ? 29.033 -10.744 -48.471 1.00 83.94 271 LEU A O 1
ATOM 2047 N N . ALA A 1 272 ? 28.596 -10.311 -50.639 1.00 77.38 272 ALA A N 1
ATOM 2048 C CA . ALA A 1 272 ? 28.753 -8.870 -50.500 1.00 77.38 272 ALA A CA 1
ATOM 2049 C C . ALA A 1 272 ? 27.670 -8.323 -49.557 1.00 77.38 272 ALA A C 1
ATOM 2051 O O . ALA A 1 272 ? 26.501 -8.707 -49.642 1.00 77.38 272 ALA A O 1
ATOM 2052 N N . LEU A 1 273 ? 28.070 -7.438 -48.643 1.00 78.38 273 LEU A N 1
ATOM 2053 C CA . LEU A 1 273 ? 27.121 -6.727 -47.793 1.00 78.38 273 LEU A CA 1
ATOM 2054 C C . LEU A 1 273 ? 26.177 -5.882 -48.664 1.00 78.38 273 LEU A C 1
ATOM 2056 O O . LEU A 1 273 ? 26.623 -5.368 -49.691 1.00 78.38 273 LEU A O 1
ATOM 2060 N N . PRO A 1 274 ? 24.903 -5.702 -48.264 1.00 81.19 274 PRO A N 1
ATOM 2061 C CA . PRO A 1 274 ? 23.984 -4.825 -48.976 1.00 81.19 274 PRO A CA 1
ATOM 2062 C C . PRO A 1 274 ? 24.587 -3.435 -49.166 1.00 81.19 274 PRO A C 1
ATOM 2064 O O . PRO A 1 274 ? 25.105 -2.838 -48.210 1.00 81.19 274 PRO A O 1
ATOM 2067 N N . ASP A 1 275 ? 24.491 -2.917 -50.390 1.00 72.31 275 ASP A N 1
ATOM 2068 C CA . ASP A 1 275 ? 24.927 -1.562 -50.691 1.00 72.31 275 ASP A CA 1
ATOM 2069 C C . ASP A 1 275 ? 24.237 -0.597 -49.725 1.00 72.31 275 ASP A C 1
ATOM 2071 O O . ASP A 1 275 ? 23.020 -0.631 -49.550 1.00 72.31 275 ASP A O 1
ATOM 2075 N N . ARG A 1 276 ? 25.038 0.282 -49.116 1.00 77.94 276 ARG A N 1
ATOM 2076 C CA . ARG A 1 276 ? 24.626 1.323 -48.156 1.00 77.94 276 ARG A CA 1
ATOM 2077 C C . ARG A 1 276 ? 24.371 0.895 -46.711 1.00 77.94 276 ARG A C 1
ATOM 2079 O O . ARG A 1 276 ? 24.218 1.796 -45.898 1.00 77.94 276 ARG A O 1
ATOM 2086 N N . LEU A 1 277 ? 24.477 -0.378 -46.318 1.00 77.00 277 LEU A N 1
ATOM 2087 C CA . LEU A 1 277 ? 24.254 -0.784 -44.913 1.00 77.00 277 LEU A CA 1
ATOM 2088 C C . LEU A 1 277 ? 25.081 0.038 -43.902 1.00 77.00 277 LEU A C 1
ATOM 2090 O O . LEU A 1 277 ? 24.571 0.515 -42.891 1.00 77.00 277 LEU A O 1
ATOM 2094 N N . ALA A 1 278 ? 26.365 0.253 -44.192 1.00 70.00 278 ALA A N 1
ATOM 2095 C CA . ALA A 1 278 ? 27.242 1.037 -43.326 1.00 70.00 278 ALA A CA 1
ATOM 2096 C C . ALA A 1 278 ? 26.916 2.544 -43.327 1.00 70.00 278 ALA A C 1
ATOM 2098 O O . ALA A 1 278 ? 27.144 3.227 -42.327 1.00 70.00 278 ALA A O 1
ATOM 2099 N N . LEU A 1 279 ? 26.390 3.067 -44.439 1.00 74.75 279 LEU A N 1
ATOM 2100 C CA . LEU A 1 279 ? 25.882 4.437 -44.540 1.00 74.75 279 LEU A CA 1
ATOM 2101 C C . LEU A 1 279 ? 24.598 4.580 -43.722 1.00 74.75 279 LEU A C 1
ATOM 2103 O O . LEU A 1 279 ? 24.518 5.491 -42.908 1.00 74.75 279 LEU A O 1
ATOM 2107 N N . ASP A 1 280 ? 23.670 3.634 -43.848 1.00 78.06 280 ASP A N 1
ATOM 2108 C CA . ASP A 1 280 ? 22.401 3.616 -43.121 1.00 78.06 280 ASP A CA 1
ATOM 2109 C C . ASP A 1 280 ? 22.629 3.503 -41.609 1.00 78.06 280 ASP A C 1
ATOM 2111 O O . ASP A 1 280 ? 22.011 4.228 -40.835 1.00 78.06 280 ASP A O 1
ATOM 2115 N N . MET A 1 281 ? 23.580 2.669 -41.169 1.00 72.94 281 MET A N 1
ATOM 2116 C CA . MET A 1 281 ? 23.967 2.569 -39.756 1.00 72.94 281 MET A CA 1
ATOM 2117 C C . MET A 1 281 ? 24.599 3.861 -39.221 1.00 72.94 281 MET A C 1
ATOM 2119 O O . MET A 1 281 ? 24.305 4.274 -38.098 1.00 72.94 281 MET A O 1
ATOM 2123 N N . ARG A 1 282 ? 25.445 4.531 -40.018 1.00 70.50 282 ARG A N 1
ATOM 2124 C CA . ARG A 1 282 ? 26.017 5.839 -39.654 1.00 70.50 282 ARG A CA 1
ATOM 2125 C C . ARG A 1 282 ? 24.961 6.937 -39.636 1.00 70.50 282 ARG A C 1
ATOM 2127 O O . ARG A 1 282 ? 24.997 7.780 -38.746 1.00 70.50 282 ARG A O 1
ATOM 2134 N N . GLU A 1 283 ? 24.025 6.925 -40.579 1.00 80.25 283 GLU A N 1
ATOM 2135 C CA . GLU A 1 283 ? 22.887 7.840 -40.593 1.00 80.25 283 GLU A CA 1
ATOM 2136 C C . GLU A 1 283 ? 21.981 7.604 -39.385 1.00 80.25 283 GLU A C 1
ATOM 2138 O O . GLU A 1 283 ? 21.589 8.574 -38.743 1.00 80.25 283 GLU A O 1
ATOM 2143 N N . LEU A 1 284 ? 21.711 6.351 -39.006 1.00 76.19 284 LEU A N 1
ATOM 2144 C CA . LEU A 1 284 ? 20.962 6.028 -37.789 1.00 76.19 284 LEU A CA 1
ATOM 2145 C C . LEU A 1 284 ? 21.674 6.537 -36.529 1.00 76.19 284 LEU A C 1
ATOM 2147 O O . LEU A 1 284 ? 21.034 7.115 -35.658 1.00 76.19 284 LEU A O 1
ATOM 2151 N N . ALA A 1 285 ? 22.998 6.372 -36.445 1.00 69.44 285 ALA A N 1
ATOM 2152 C CA . ALA A 1 285 ? 23.799 6.873 -35.327 1.00 69.44 285 ALA A CA 1
ATOM 2153 C C . ALA A 1 285 ? 23.934 8.413 -35.318 1.00 69.44 285 ALA A C 1
ATOM 2155 O O . ALA A 1 285 ? 24.151 9.021 -34.266 1.00 69.44 285 ALA A O 1
ATOM 2156 N N . GLY A 1 286 ? 23.846 9.048 -36.492 1.00 69.81 286 GLY A N 1
ATOM 2157 C CA . GLY A 1 286 ? 23.900 10.500 -36.679 1.00 69.81 286 GLY A CA 1
ATOM 2158 C C . GLY A 1 286 ? 22.555 11.194 -36.453 1.00 69.81 286 GLY A C 1
ATOM 2159 O O . GLY A 1 286 ? 22.521 12.327 -35.968 1.00 69.81 286 GLY A O 1
ATOM 2160 N N . ARG A 1 287 ? 21.442 10.505 -36.736 1.00 69.56 287 ARG A N 1
ATOM 2161 C CA . ARG A 1 287 ? 20.085 10.925 -36.381 1.00 69.56 287 ARG A CA 1
ATOM 2162 C C . ARG A 1 287 ? 19.887 10.719 -34.887 1.00 69.56 287 ARG A C 1
ATOM 2164 O O . ARG A 1 287 ? 19.259 9.763 -34.447 1.00 69.56 287 ARG A O 1
ATOM 2171 N N . THR A 1 288 ? 20.385 11.660 -34.090 1.00 55.41 288 THR A N 1
ATOM 2172 C CA . THR A 1 288 ? 19.821 11.864 -32.752 1.00 55.41 288 THR A CA 1
ATOM 2173 C C . THR A 1 288 ? 18.317 12.046 -32.969 1.00 55.41 288 THR A C 1
ATOM 2175 O O . THR A 1 288 ? 17.965 12.972 -33.706 1.00 55.41 288 THR A O 1
ATOM 2178 N N . PRO A 1 289 ? 17.424 11.183 -32.445 1.00 54.78 289 PRO A N 1
ATOM 2179 C CA . PRO A 1 289 ? 16.001 11.438 -32.570 1.00 54.78 289 PRO A CA 1
ATOM 2180 C C . PRO A 1 289 ? 15.774 12.805 -31.938 1.00 54.78 289 PRO A C 1
ATOM 2182 O O . PRO A 1 289 ? 16.020 12.980 -30.739 1.00 54.78 289 PRO A O 1
ATOM 2185 N N . ALA A 1 290 ? 15.424 13.791 -32.772 1.00 49.75 290 ALA A N 1
ATOM 2186 C CA . ALA A 1 290 ? 15.026 15.104 -32.304 1.00 49.75 290 ALA A CA 1
ATOM 2187 C C . ALA A 1 290 ? 14.018 14.851 -31.189 1.00 49.75 290 ALA A C 1
ATOM 2189 O O . ALA A 1 290 ? 13.125 14.019 -31.372 1.00 49.75 290 ALA A O 1
ATOM 2190 N N . ALA A 1 291 ? 14.249 15.456 -30.020 1.00 46.72 291 ALA A N 1
ATOM 2191 C CA . ALA A 1 291 ? 13.370 15.301 -28.874 1.00 46.72 291 ALA A CA 1
ATOM 2192 C C . ALA A 1 291 ? 11.934 15.398 -29.388 1.00 46.72 291 ALA A C 1
ATOM 2194 O O . ALA A 1 291 ? 11.566 16.408 -29.986 1.00 46.72 291 ALA A O 1
ATOM 2195 N N . ILE A 1 292 ? 11.175 14.306 -29.276 1.00 46.44 292 ILE A N 1
ATOM 2196 C CA . ILE A 1 292 ? 9.771 14.317 -29.659 1.00 46.44 292 ILE A CA 1
ATOM 2197 C C . ILE A 1 292 ? 9.123 15.213 -28.620 1.00 46.44 292 ILE A C 1
ATOM 2199 O O . ILE A 1 292 ? 8.913 14.818 -27.472 1.00 46.44 292 ILE A O 1
ATOM 2203 N N . SER A 1 293 ? 8.963 16.473 -29.007 1.00 42.28 293 SER A N 1
ATOM 2204 C CA . SER A 1 293 ? 8.318 17.522 -28.242 1.00 42.28 293 SER A CA 1
ATOM 2205 C C . SER A 1 293 ? 6.838 17.172 -28.137 1.00 42.28 293 SER A C 1
ATOM 2207 O O . SER A 1 293 ? 6.031 17.647 -28.928 1.00 42.28 293 SER A O 1
ATOM 2209 N N . ASN A 1 294 ? 6.505 16.286 -27.203 1.00 44.59 294 ASN A N 1
ATOM 2210 C CA . ASN A 1 294 ? 5.151 16.150 -26.675 1.00 44.59 294 ASN A CA 1
ATOM 2211 C C . ASN A 1 294 ? 4.969 17.085 -25.489 1.00 44.59 294 ASN A C 1
ATOM 2213 O O . ASN A 1 294 ? 5.970 17.311 -24.763 1.00 44.59 294 ASN A O 1
#

Sequence (294 aa):
MSLGRDLVEHTMPVLLCSLPAPGFEGEVPGLGALVAGEGTAVAAALDQQTQRGSLLSALLQQGHFRAGASEECADRDGGNAGRSFSSVLQEVQSSWQFAVPASSGLLDAFAGEQEVQVRQAYLDVCSHLDKFCFFLSALRPYQRLAAAGGDAALCWLRRSLGHLLQELDKSLLQLRQASLALMQAAKKQLQDLAKRLPSATDVEVQWMKQLRFVDEPRLSELHRACAEQAAQVSSLTSAAREVELKLAAKEGLQQIASAFLSADFQARCSLALPDRLALDMRELAGRTPAAISN

Radius of gyration: 26.94 Å; chains: 1; bounding box: 63×37×88 Å